Protein AF-A0A8S3S3X9-F1 (afdb_monomer_lite)

Radius of gyration: 24.2 Å; chains: 1; bounding box: 55×44×70 Å

Secondary structure (DSSP, 8-state):
-EEEEE-SSEEEEE-PPPTT--EEEEEEEEB-SS-BPPPEEEEESSSEEEEESPPTT-EEEEEEEEE-TT--EEEEEEEEEEPPPPHHHHHHHHSEEEE-SSSEEEEEEEEEEEESTTS-EEEEEE--------EEEEEEEE-TTS-HHHHHHHHHHHHTT--TTSSEEEEEEE---S------------EEEEE---TT-S-SSEEEEEEPPPGGGG-TTSTHHHHHHHHHHHHHHTTS-----EEEEE--TT----HHHHHHHHHHHHHHHTT------

Structure (mmCIF, N/CA/C/O backbone):
data_AF-A0A8S3S3X9-F1
#
_entry.id   AF-A0A8S3S3X9-F1
#
loop_
_atom_site.group_PDB
_atom_site.id
_atom_site.type_symbol
_atom_site.label_atom_id
_atom_site.label_alt_id
_atom_site.label_comp_id
_atom_site.label_asym_id
_atom_site.label_entity_id
_atom_site.label_seq_id
_atom_site.pdbx_PDB_ins_code
_atom_site.Cartn_x
_atom_site.Cartn_y
_atom_site.Cartn_z
_atom_site.occupancy
_atom_site.B_iso_or_equiv
_atom_site.auth_seq_id
_atom_site.auth_comp_id
_atom_site.auth_asym_id
_atom_site.auth_atom_id
_atom_site.pdbx_PDB_model_num
ATOM 1 N N . MET A 1 1 ? 26.064 -1.226 -22.255 1.00 91.81 1 MET A N 1
ATOM 2 C CA . MET A 1 1 ? 24.992 -0.826 -21.328 1.00 91.81 1 MET A CA 1
ATOM 3 C C . MET A 1 1 ? 25.355 -1.413 -19.980 1.00 91.81 1 MET A C 1
ATOM 5 O O . MET A 1 1 ? 25.883 -2.516 -19.946 1.00 91.81 1 MET A O 1
ATOM 9 N N . GLU A 1 2 ? 25.138 -0.678 -18.899 1.00 94.81 2 GLU A N 1
ATOM 10 C CA . GLU A 1 2 ? 25.533 -1.055 -17.541 1.00 94.81 2 GLU A CA 1
ATOM 11 C C . GLU A 1 2 ? 24.339 -0.924 -16.593 1.00 94.81 2 GLU A C 1
ATOM 13 O O . GLU A 1 2 ? 23.528 -0.003 -16.722 1.00 94.81 2 GLU A O 1
ATOM 18 N N . VAL A 1 3 ? 24.232 -1.847 -15.636 1.00 96.44 3 VAL A N 1
ATOM 19 C CA . VAL A 1 3 ? 23.186 -1.826 -14.609 1.00 96.44 3 VAL A CA 1
ATOM 20 C C . VAL A 1 3 ? 23.683 -1.029 -13.413 1.00 96.44 3 VAL A C 1
ATOM 22 O O . VAL A 1 3 ? 24.677 -1.386 -12.792 1.00 96.44 3 VAL A O 1
ATOM 25 N N . GLN A 1 4 ? 22.973 0.046 -13.087 1.00 95.88 4 GLN A N 1
ATOM 26 C CA . GLN A 1 4 ? 23.323 0.963 -12.000 1.00 95.88 4 GLN A CA 1
ATOM 27 C C . GLN A 1 4 ? 22.645 0.584 -10.679 1.00 95.88 4 GLN A C 1
ATOM 29 O O . GLN A 1 4 ? 23.134 0.907 -9.602 1.00 95.88 4 GLN A O 1
ATOM 34 N N . GLY A 1 5 ? 21.502 -0.101 -10.741 1.00 92.56 5 GLY A N 1
ATOM 35 C CA . GLY A 1 5 ? 20.761 -0.506 -9.553 1.00 92.56 5 GLY A CA 1
ATOM 36 C C . GLY A 1 5 ? 19.625 -1.460 -9.884 1.00 92.56 5 GLY A C 1
ATOM 37 O O . GLY A 1 5 ? 19.011 -1.362 -10.945 1.00 92.56 5 GLY A O 1
ATOM 38 N N . ILE A 1 6 ? 19.351 -2.389 -8.971 1.00 91.50 6 ILE A N 1
ATOM 39 C CA . ILE A 1 6 ? 18.305 -3.403 -9.121 1.00 91.50 6 ILE A CA 1
ATOM 40 C C . ILE A 1 6 ? 17.531 -3.483 -7.809 1.00 91.50 6 ILE A C 1
ATOM 42 O O . ILE A 1 6 ? 18.124 -3.664 -6.743 1.00 91.50 6 ILE A O 1
ATOM 46 N N . THR A 1 7 ? 16.209 -3.394 -7.900 1.00 88.62 7 THR A N 1
ATOM 47 C CA . THR A 1 7 ? 15.285 -3.704 -6.804 1.00 88.62 7 THR A CA 1
ATOM 48 C C . THR A 1 7 ? 14.388 -4.879 -7.199 1.00 88.62 7 THR A C 1
ATOM 50 O O . THR A 1 7 ? 14.550 -5.473 -8.267 1.00 88.62 7 THR A O 1
ATOM 53 N N . SER A 1 8 ? 13.433 -5.234 -6.343 1.00 86.19 8 SER A N 1
ATOM 54 C CA . SER A 1 8 ? 12.389 -6.209 -6.666 1.00 86.19 8 SER A CA 1
ATOM 55 C C . SER A 1 8 ? 11.427 -5.743 -7.762 1.00 86.19 8 SER A C 1
ATOM 57 O O . SER A 1 8 ? 10.754 -6.561 -8.367 1.00 86.19 8 SER A O 1
ATOM 59 N N . SER A 1 9 ? 11.353 -4.439 -8.038 1.00 86.56 9 SER A N 1
ATOM 60 C CA . SER A 1 9 ? 10.349 -3.862 -8.942 1.00 86.56 9 SER A CA 1
ATOM 61 C C . SER A 1 9 ? 10.915 -2.830 -9.922 1.00 86.56 9 SER A C 1
ATOM 63 O O . SER A 1 9 ? 10.162 -2.182 -10.663 1.00 86.56 9 SER A O 1
ATOM 65 N N . SER A 1 10 ? 12.241 -2.657 -9.956 1.00 91.19 10 SER A N 1
ATOM 66 C CA . SER A 1 10 ? 12.899 -1.722 -10.865 1.00 91.19 10 SER A CA 1
ATOM 67 C C . SER A 1 10 ? 14.321 -2.120 -11.250 1.00 91.19 10 SER A C 1
ATOM 69 O O . SER A 1 10 ? 15.033 -2.765 -10.480 1.00 91.19 10 SER A O 1
ATOM 71 N N . ILE A 1 11 ? 14.733 -1.690 -12.444 1.00 96.00 11 ILE A N 1
ATOM 72 C CA . ILE A 1 11 ? 16.102 -1.809 -12.956 1.00 96.00 11 ILE A CA 1
ATOM 73 C C . ILE A 1 11 ? 16.530 -0.426 -13.457 1.00 96.00 11 ILE A C 1
ATOM 75 O O . ILE A 1 11 ? 15.849 0.181 -14.287 1.00 96.00 11 ILE A O 1
ATOM 79 N N . SER A 1 12 ? 17.647 0.071 -12.934 1.00 96.50 12 SER A N 1
ATOM 80 C CA . SER A 1 12 ? 18.302 1.306 -13.361 1.00 96.50 12 SER A CA 1
ATOM 81 C C . SER A 1 12 ? 19.451 0.974 -14.304 1.00 96.50 12 SER A C 1
ATOM 83 O O . SER A 1 12 ? 20.295 0.134 -13.984 1.00 96.50 12 SER A O 1
ATOM 85 N N . LEU A 1 13 ? 19.479 1.622 -15.464 1.00 97.44 13 LEU A N 1
ATOM 86 C CA . LEU A 1 13 ? 20.421 1.357 -16.548 1.00 97.44 13 LEU A CA 1
ATOM 87 C C . LEU A 1 13 ? 21.085 2.649 -16.999 1.00 97.44 13 LEU A C 1
ATOM 89 O O . LEU A 1 13 ? 20.453 3.705 -17.002 1.00 97.44 13 LEU A O 1
ATOM 93 N N . SER A 1 14 ? 22.318 2.533 -17.477 1.00 96.62 14 SER A N 1
ATOM 94 C CA . SER A 1 14 ? 23.002 3.586 -18.220 1.00 96.62 14 SER A CA 1
ATOM 95 C C . SER A 1 14 ? 23.765 3.017 -19.415 1.00 96.62 14 SER A C 1
ATOM 97 O O . SER A 1 14 ? 24.073 1.825 -19.502 1.00 96.62 14 SER A O 1
ATOM 99 N N . TRP A 1 15 ? 24.059 3.866 -20.391 1.00 95.25 15 TRP A N 1
ATOM 100 C CA . TRP A 1 15 ? 24.862 3.504 -21.555 1.00 95.25 15 TRP A CA 1
ATOM 101 C C . TRP A 1 15 ? 25.715 4.681 -22.015 1.00 95.25 15 TRP A C 1
ATOM 103 O O . TRP A 1 15 ? 25.501 5.832 -21.634 1.00 95.25 15 TRP A O 1
ATOM 113 N N . LYS A 1 16 ? 26.728 4.397 -22.838 1.00 91.69 16 LYS A N 1
ATOM 114 C CA . LYS A 1 16 ? 27.576 5.441 -23.418 1.00 91.69 16 LYS A CA 1
ATOM 115 C C . LYS A 1 16 ? 26.787 6.202 -24.481 1.00 91.69 16 LYS A C 1
ATOM 117 O O . LYS A 1 16 ? 26.184 5.586 -25.361 1.00 91.69 16 LYS A O 1
ATOM 122 N N . ARG A 1 17 ? 26.811 7.535 -24.403 1.00 88.12 17 ARG A N 1
ATOM 123 C CA . ARG A 1 17 ? 26.217 8.409 -25.421 1.00 88.12 17 ARG A CA 1
ATOM 124 C C . ARG A 1 17 ? 26.934 8.202 -26.757 1.00 88.12 17 ARG A C 1
ATOM 126 O O . ARG A 1 17 ? 28.161 8.126 -26.780 1.00 88.12 17 ARG A O 1
ATOM 133 N N . ARG A 1 18 ? 26.177 8.126 -27.853 1.00 83.81 18 ARG A N 1
ATOM 134 C CA . ARG A 1 18 ? 26.727 8.151 -29.217 1.00 83.81 18 ARG A CA 1
ATOM 135 C C . ARG A 1 18 ? 26.512 9.513 -29.868 1.00 83.81 18 ARG A C 1
ATOM 137 O O . ARG A 1 18 ? 25.524 10.189 -29.583 1.00 83.81 18 ARG A O 1
ATOM 144 N N . GLU A 1 19 ? 27.442 9.903 -30.734 1.00 79.62 19 GLU A N 1
ATOM 145 C CA . GLU A 1 19 ? 27.281 11.076 -31.595 1.00 79.62 19 GLU A CA 1
ATOM 146 C C . GLU A 1 19 ? 26.095 10.869 -32.547 1.00 79.62 19 GLU A C 1
ATOM 148 O O . GLU A 1 19 ? 25.888 9.767 -33.053 1.00 79.62 19 GLU A O 1
ATOM 153 N N . GLY A 1 20 ? 25.286 11.914 -32.740 1.00 76.88 20 GLY A N 1
ATOM 154 C CA . GLY A 1 20 ? 24.085 11.866 -33.583 1.00 76.88 20 GLY A CA 1
ATOM 155 C C . GLY A 1 20 ? 22.821 11.304 -32.918 1.00 76.88 20 GLY A C 1
ATOM 156 O O . GLY A 1 20 ? 21.765 11.335 -33.537 1.00 76.88 20 GLY A O 1
ATOM 157 N N . ALA A 1 21 ? 22.881 10.838 -31.665 1.00 81.06 21 ALA A N 1
ATOM 158 C CA . ALA A 1 21 ? 21.691 10.373 -30.949 1.00 81.06 21 ALA A CA 1
ATOM 159 C C . ALA A 1 21 ? 20.787 11.549 -30.539 1.00 81.06 21 ALA A C 1
ATOM 161 O O . ALA A 1 21 ? 21.200 12.387 -29.726 1.00 81.06 21 ALA A O 1
ATOM 162 N N . TYR A 1 22 ? 19.564 11.589 -31.078 1.00 86.06 22 TYR A N 1
ATOM 163 C CA . TYR A 1 22 ? 18.550 12.577 -30.712 1.00 86.06 22 TYR A CA 1
ATOM 164 C C . TYR A 1 22 ? 17.748 12.104 -29.494 1.00 86.06 22 TYR A C 1
ATOM 166 O O . TYR A 1 22 ? 17.669 12.823 -28.496 1.00 86.06 22 TYR A O 1
ATOM 174 N N . THR A 1 23 ? 17.241 10.866 -29.524 1.00 92.94 23 THR A N 1
ATOM 175 C CA . THR A 1 23 ? 16.609 10.211 -28.366 1.00 92.94 23 THR A CA 1
ATOM 176 C C . THR A 1 23 ? 17.024 8.741 -28.247 1.00 92.94 23 THR A C 1
ATOM 178 O O . THR A 1 23 ? 17.704 8.192 -29.119 1.00 92.94 23 THR A O 1
ATOM 181 N N . TYR A 1 24 ? 16.633 8.098 -27.147 1.00 94.06 24 TYR A N 1
ATOM 182 C CA . TYR A 1 24 ? 16.766 6.660 -26.960 1.00 94.06 24 TYR A CA 1
ATOM 183 C C . TYR A 1 24 ? 15.403 6.012 -26.755 1.00 94.06 24 TYR A C 1
ATOM 185 O O . TYR A 1 24 ? 14.601 6.488 -25.946 1.00 94.06 24 TYR A O 1
ATOM 193 N N . SER A 1 25 ? 15.198 4.864 -27.400 1.00 94.25 25 SER A N 1
ATOM 194 C CA . SER A 1 25 ? 14.069 3.977 -27.142 1.00 94.25 25 SER A CA 1
ATOM 195 C C . SER A 1 25 ? 14.538 2.720 -26.416 1.00 94.25 25 SER A C 1
ATOM 197 O O . SER A 1 25 ? 15.410 1.988 -26.882 1.00 94.25 25 SER A O 1
ATOM 199 N N . VAL A 1 26 ? 13.969 2.463 -25.243 1.00 95.94 26 VAL A N 1
ATOM 200 C CA . VAL A 1 26 ? 14.274 1.303 -24.404 1.00 95.94 26 VAL A CA 1
ATOM 201 C C . VAL A 1 26 ? 13.100 0.341 -24.462 1.00 95.94 26 VAL A C 1
ATOM 203 O O . VAL A 1 26 ? 12.006 0.631 -23.973 1.00 95.94 26 VAL A O 1
ATOM 206 N N . LYS A 1 27 ? 13.338 -0.826 -25.057 1.00 95.88 27 LYS A N 1
ATOM 207 C CA . LYS A 1 27 ? 12.355 -1.892 -25.235 1.00 95.88 27 LYS A CA 1
ATOM 208 C C . LYS A 1 27 ? 12.653 -3.018 -24.260 1.00 95.88 27 LYS A C 1
ATOM 210 O O . LYS A 1 27 ? 13.765 -3.535 -24.253 1.00 95.88 27 LYS A O 1
ATOM 215 N N . TYR A 1 28 ? 11.678 -3.427 -23.458 1.00 94.94 28 TYR A N 1
ATOM 216 C CA . TYR A 1 28 ? 11.866 -4.495 -22.475 1.00 94.94 28 TYR A CA 1
ATOM 217 C C . TYR A 1 28 ? 10.680 -5.458 -22.403 1.00 94.94 28 TYR A C 1
ATOM 219 O O . TYR A 1 28 ? 9.538 -5.063 -22.641 1.00 94.94 28 TYR A O 1
ATOM 227 N N . ARG A 1 29 ? 10.943 -6.723 -22.072 1.00 93.31 29 ARG A N 1
ATOM 228 C CA . ARG A 1 29 ? 9.914 -7.757 -21.869 1.00 93.31 29 ARG A CA 1
ATOM 229 C C . ARG A 1 29 ? 10.361 -8.816 -20.872 1.00 93.31 29 ARG A C 1
ATOM 231 O O . ARG A 1 29 ? 11.558 -8.978 -20.643 1.00 93.31 29 ARG A O 1
ATOM 238 N N . GLU A 1 30 ? 9.394 -9.534 -20.319 1.00 91.62 30 GLU A N 1
ATOM 239 C CA . GLU A 1 30 ? 9.639 -10.704 -19.478 1.00 91.62 30 GLU A CA 1
ATOM 240 C C . GLU A 1 30 ? 10.172 -11.857 -20.337 1.00 91.62 30 GLU A C 1
ATOM 242 O O . GLU A 1 30 ? 9.695 -12.097 -21.450 1.00 91.62 30 GLU A O 1
ATOM 247 N N . VAL A 1 31 ? 11.188 -12.554 -19.832 1.00 89.81 31 VAL A N 1
ATOM 248 C CA . VAL A 1 31 ? 11.758 -13.746 -20.464 1.00 89.81 31 VAL A CA 1
ATOM 249 C C . VAL A 1 31 ? 11.101 -14.966 -19.829 1.00 89.81 31 VAL A C 1
ATOM 251 O O . VAL A 1 31 ? 11.644 -15.564 -18.904 1.00 89.81 31 VAL A O 1
ATOM 254 N N . ASP A 1 32 ? 9.911 -15.324 -20.308 1.00 75.94 32 ASP A N 1
ATOM 255 C CA . ASP A 1 32 ? 9.244 -16.567 -19.915 1.00 75.94 32 ASP A CA 1
ATOM 256 C C . ASP A 1 32 ? 9.500 -17.670 -20.960 1.00 75.94 32 ASP A C 1
ATOM 258 O O . ASP A 1 32 ? 9.492 -17.426 -22.169 1.00 75.94 32 ASP A O 1
ATOM 262 N N . ARG A 1 33 ? 9.734 -18.911 -20.511 1.00 56.28 33 ARG A N 1
ATOM 263 C CA . ARG A 1 33 ? 10.163 -20.045 -21.360 1.00 56.28 33 ARG A CA 1
ATOM 264 C C . ARG A 1 33 ? 9.042 -20.647 -22.223 1.00 56.28 33 ARG A C 1
ATOM 266 O O . ARG A 1 33 ? 9.253 -21.693 -22.833 1.00 56.28 33 ARG A O 1
ATOM 273 N N . GLY A 1 34 ? 7.870 -20.013 -22.297 1.00 55.75 34 GLY A N 1
ATOM 274 C CA . GLY A 1 34 ? 6.719 -20.531 -23.049 1.00 55.75 34 GLY A CA 1
ATOM 275 C C . GLY A 1 34 ? 5.826 -19.494 -23.734 1.00 55.75 34 GLY A C 1
ATOM 276 O O . GLY A 1 34 ? 5.015 -19.876 -24.574 1.00 55.75 34 GLY A O 1
ATOM 277 N N . VAL A 1 35 ? 5.967 -18.199 -23.429 1.00 60.12 35 VAL A N 1
ATOM 278 C CA . VAL A 1 35 ? 5.140 -17.130 -24.011 1.00 60.12 35 VAL A CA 1
ATOM 279 C C . VAL A 1 35 ? 6.032 -15.938 -24.340 1.00 60.12 35 VAL A C 1
ATOM 281 O O . VAL A 1 35 ? 6.657 -15.361 -23.455 1.00 60.12 35 VAL A O 1
ATOM 284 N N . GLN A 1 36 ? 6.105 -15.550 -25.616 1.00 60.56 36 GLN A N 1
ATOM 285 C CA . GLN A 1 36 ? 6.766 -14.299 -25.983 1.00 60.56 36 GLN A CA 1
ATOM 286 C C . GLN A 1 36 ? 5.845 -13.125 -25.651 1.00 60.56 36 GLN A C 1
ATOM 288 O O . GLN A 1 36 ? 4.918 -12.827 -26.403 1.00 60.56 36 GLN A O 1
ATOM 293 N N . GLU A 1 37 ? 6.114 -12.439 -24.543 1.00 71.12 37 GLU A N 1
ATOM 294 C CA . GLU A 1 37 ? 5.473 -11.154 -24.281 1.00 71.12 37 GLU A CA 1
ATOM 295 C C . GLU A 1 37 ? 5.917 -10.097 -25.308 1.00 71.12 37 GLU A C 1
ATOM 297 O O . GLU A 1 37 ? 7.050 -10.092 -25.811 1.00 71.12 37 GLU A O 1
ATOM 302 N N . THR A 1 38 ? 5.009 -9.170 -25.615 1.00 85.31 38 THR A N 1
ATOM 303 C CA . THR A 1 38 ? 5.306 -7.991 -26.431 1.00 85.31 38 THR A CA 1
ATOM 304 C C . THR A 1 38 ? 6.223 -7.039 -25.673 1.00 85.31 38 THR A C 1
ATOM 306 O O . THR A 1 38 ? 6.033 -6.805 -24.478 1.00 85.31 38 THR A O 1
ATOM 309 N N . PHE A 1 39 ? 7.178 -6.430 -26.376 1.00 89.12 39 PHE A N 1
ATOM 310 C CA . PHE A 1 39 ? 8.037 -5.409 -25.785 1.00 89.12 39 PHE A CA 1
ATOM 311 C C . PHE A 1 39 ? 7.225 -4.202 -25.310 1.00 89.12 39 PHE A C 1
ATOM 313 O O . PHE A 1 39 ? 6.483 -3.588 -26.075 1.00 89.12 39 PHE A O 1
ATOM 320 N N . LYS A 1 40 ? 7.430 -3.827 -24.049 1.00 93.31 40 LYS A N 1
ATOM 321 C CA . LYS A 1 40 ? 7.072 -2.512 -23.519 1.00 93.31 40 LYS A CA 1
ATOM 322 C C . LYS A 1 40 ? 8.142 -1.521 -23.967 1.00 93.31 40 LYS A C 1
ATOM 324 O O . LYS A 1 40 ? 9.324 -1.858 -23.966 1.00 93.31 40 LYS A O 1
ATOM 329 N N . VAL A 1 41 ? 7.734 -0.313 -24.343 1.00 94.00 41 VAL A N 1
ATOM 330 C CA . VAL A 1 41 ? 8.628 0.722 -24.880 1.00 94.00 41 VAL A CA 1
ATOM 331 C C . VAL A 1 41 ? 8.631 1.928 -23.947 1.00 94.00 41 VAL A C 1
ATOM 333 O O . VAL A 1 41 ? 7.573 2.373 -23.498 1.00 94.00 41 VAL A O 1
ATOM 336 N N . LYS A 1 42 ? 9.815 2.463 -23.652 1.00 94.44 42 LYS A N 1
ATOM 337 C CA . LYS A 1 42 ? 9.996 3.751 -22.979 1.00 94.44 42 LYS A CA 1
ATOM 338 C C . LYS A 1 42 ? 11.043 4.578 -23.702 1.00 94.44 42 LYS A C 1
ATOM 340 O O . LYS A 1 42 ? 12.128 4.078 -23.965 1.00 94.44 42 LYS A O 1
ATOM 345 N N . ASN A 1 43 ? 10.748 5.853 -23.915 1.00 92.50 43 ASN A N 1
ATOM 346 C CA . ASN A 1 43 ? 11.685 6.781 -24.535 1.00 92.50 43 ASN A CA 1
ATOM 347 C C . ASN A 1 43 ? 12.331 7.685 -23.480 1.00 92.50 43 ASN A C 1
ATOM 349 O O . ASN A 1 43 ? 11.718 7.996 -22.455 1.00 92.50 43 ASN A O 1
ATOM 353 N N . THR A 1 44 ? 13.572 8.095 -23.725 1.00 93.00 44 THR A N 1
ATOM 354 C CA . THR A 1 44 ? 14.322 9.026 -22.875 1.00 93.00 44 THR A CA 1
ATOM 355 C C . THR A 1 44 ? 15.305 9.841 -23.715 1.00 93.00 44 THR A C 1
ATOM 357 O O . THR A 1 44 ? 15.833 9.356 -24.714 1.00 93.00 44 THR A O 1
ATOM 360 N N . LEU A 1 45 ? 15.553 11.089 -23.316 1.00 91.94 45 LEU A N 1
ATOM 361 C CA . LEU A 1 45 ? 16.605 11.935 -23.901 1.00 91.94 45 LEU A CA 1
ATOM 362 C C . LEU A 1 45 ? 17.962 11.711 -23.219 1.00 91.94 45 LEU A C 1
ATOM 364 O O . LEU A 1 45 ? 19.010 12.073 -23.752 1.00 91.94 45 LEU A O 1
ATOM 368 N N . GLU A 1 46 ? 17.945 11.120 -22.026 1.00 93.31 46 GLU A N 1
ATOM 369 C CA . GLU A 1 46 ? 19.141 10.835 -21.247 1.00 93.31 46 GLU A CA 1
ATOM 370 C C . GLU A 1 46 ? 19.727 9.475 -21.633 1.00 93.31 46 GLU A C 1
ATOM 372 O O . GLU A 1 46 ? 19.018 8.553 -22.029 1.00 93.31 46 GLU A O 1
ATOM 377 N N . ASN A 1 47 ? 21.033 9.303 -21.444 1.00 93.25 47 ASN A N 1
ATOM 378 C CA . ASN A 1 47 ? 21.715 8.019 -21.623 1.00 93.25 47 ASN A CA 1
ATOM 379 C C . ASN A 1 47 ? 21.554 7.082 -20.405 1.00 93.25 47 ASN A C 1
ATOM 381 O O . ASN A 1 47 ? 22.421 6.248 -20.131 1.00 93.25 47 ASN A O 1
ATOM 385 N N . GLN A 1 48 ? 20.468 7.265 -19.653 1.00 95.31 48 GLN A N 1
ATOM 386 C CA . GLN A 1 48 ? 20.091 6.489 -18.482 1.00 95.31 48 GLN A CA 1
ATOM 387 C C . GLN A 1 48 ? 18.567 6.396 -18.364 1.00 95.31 48 GLN A C 1
ATOM 389 O O . GLN A 1 48 ? 17.829 7.258 -18.851 1.00 95.31 48 GLN A O 1
ATOM 394 N N . ILE A 1 49 ? 18.084 5.342 -17.706 1.00 96.62 49 ILE A N 1
ATOM 395 C CA . ILE A 1 49 ? 16.659 5.156 -17.427 1.00 96.62 49 ILE A CA 1
ATOM 396 C C . ILE A 1 49 ? 16.444 4.280 -16.194 1.00 96.62 49 ILE A C 1
ATOM 398 O O . ILE A 1 49 ? 17.229 3.379 -15.907 1.00 96.62 49 ILE A O 1
ATOM 402 N N . ILE A 1 50 ? 15.316 4.489 -15.511 1.00 96.44 50 ILE A N 1
ATOM 403 C CA . ILE A 1 50 ? 14.802 3.559 -14.502 1.00 96.44 50 ILE A CA 1
ATOM 404 C C . ILE A 1 50 ? 13.523 2.909 -15.039 1.00 96.44 50 ILE A C 1
ATOM 406 O O . ILE A 1 50 ? 12.471 3.549 -15.182 1.00 96.44 50 ILE A O 1
ATOM 410 N N . LEU A 1 51 ? 13.600 1.611 -15.318 1.00 95.19 51 LEU A N 1
ATOM 411 C CA . LEU A 1 51 ? 12.435 0.777 -15.587 1.00 95.19 51 LEU A CA 1
ATOM 412 C C . LEU A 1 51 ? 11.765 0.472 -14.244 1.00 95.19 51 LEU A C 1
ATOM 414 O O . LEU A 1 51 ? 12.420 -0.017 -13.335 1.00 95.19 51 LEU A O 1
ATOM 418 N N . ARG A 1 52 ? 10.479 0.803 -14.094 1.00 91.00 52 ARG A N 1
ATOM 419 C CA . ARG A 1 52 ? 9.706 0.664 -12.844 1.00 91.00 52 ARG A CA 1
ATOM 420 C C . ARG A 1 52 ? 8.494 -0.232 -13.075 1.00 91.00 52 ARG A C 1
ATOM 422 O O . ARG A 1 52 ? 8.072 -0.382 -14.222 1.00 91.00 52 ARG A O 1
ATOM 429 N N . ASN A 1 53 ? 7.894 -0.716 -11.988 1.00 85.19 53 ASN A N 1
ATOM 430 C CA . ASN A 1 53 ? 6.736 -1.616 -11.998 1.00 85.19 53 ASN A CA 1
ATOM 431 C C . ASN A 1 53 ? 7.039 -2.944 -12.716 1.00 85.19 53 ASN A C 1
ATOM 433 O O . ASN A 1 53 ? 6.214 -3.452 -13.476 1.00 85.19 53 ASN A O 1
ATOM 437 N N . LEU A 1 54 ? 8.252 -3.458 -12.518 1.00 87.69 54 LEU A N 1
ATOM 438 C CA . LEU A 1 54 ? 8.647 -4.796 -12.946 1.00 87.69 54 LEU A CA 1
ATOM 439 C C . LEU A 1 54 ? 8.157 -5.831 -11.920 1.00 87.69 54 LEU A C 1
ATOM 441 O O . LEU A 1 54 ? 7.951 -5.490 -10.754 1.00 87.69 54 LEU A O 1
ATOM 445 N N . LYS A 1 55 ? 7.947 -7.076 -12.352 1.00 84.06 55 LYS A N 1
ATOM 446 C CA . LYS A 1 55 ? 7.664 -8.203 -11.456 1.00 84.06 55 LYS A CA 1
ATOM 447 C C . LYS A 1 55 ? 8.952 -8.606 -10.745 1.00 84.06 55 LYS A C 1
ATOM 449 O O . LYS A 1 55 ? 10.009 -8.553 -11.362 1.00 84.06 55 LYS A O 1
ATOM 454 N N . CYS A 1 56 ? 8.850 -9.004 -9.480 1.00 84.19 56 CYS A N 1
ATOM 455 C CA . CYS A 1 56 ? 9.988 -9.480 -8.701 1.00 84.19 56 CYS A CA 1
ATOM 456 C C . CYS A 1 56 ? 10.442 -10.868 -9.153 1.00 84.19 56 CYS A C 1
ATOM 458 O O . CYS A 1 56 ? 9.674 -11.602 -9.779 1.00 84.19 56 CYS A O 1
ATOM 460 N N . ASN A 1 57 ? 11.700 -11.210 -8.856 1.00 84.56 57 ASN A N 1
ATOM 461 C CA . ASN A 1 57 ? 12.319 -12.489 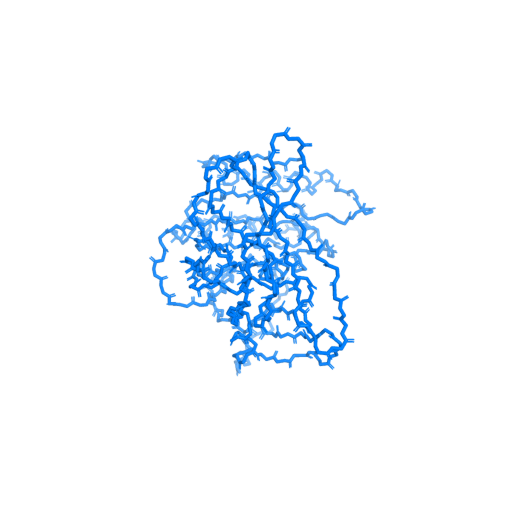-9.219 1.00 84.56 57 ASN A CA 1
ATOM 462 C C . ASN A 1 57 ? 12.043 -12.919 -10.680 1.00 84.56 57 ASN A C 1
ATOM 464 O O . ASN A 1 57 ? 11.713 -14.071 -10.956 1.00 84.56 57 ASN A O 1
ATOM 468 N N . THR A 1 58 ? 12.045 -11.952 -11.603 1.00 87.31 58 THR A N 1
ATOM 469 C CA . THR A 1 58 ? 11.696 -12.148 -13.010 1.00 87.31 58 THR A CA 1
ATOM 470 C C . THR A 1 58 ? 12.842 -11.661 -13.889 1.00 87.31 58 THR A C 1
ATOM 472 O O . THR A 1 58 ? 13.350 -10.549 -13.717 1.00 87.31 58 THR A O 1
ATOM 475 N N . LEU A 1 59 ? 13.242 -12.494 -14.851 1.00 92.56 59 LEU A N 1
ATOM 476 C CA . LEU A 1 59 ? 14.252 -12.156 -15.848 1.00 92.56 59 LEU A CA 1
ATOM 477 C C . LEU A 1 59 ? 13.642 -11.275 -16.943 1.00 92.56 59 LEU A C 1
ATOM 479 O O . LEU A 1 59 ? 12.635 -11.635 -17.554 1.00 92.56 59 LEU A O 1
ATOM 483 N N . TYR A 1 60 ? 14.276 -10.138 -17.223 1.00 93.94 60 TYR A N 1
ATOM 484 C CA . TYR A 1 60 ? 13.875 -9.226 -18.289 1.00 93.94 60 TYR A CA 1
ATOM 485 C C . TYR A 1 60 ? 14.925 -9.162 -19.394 1.00 93.94 60 TYR A C 1
ATOM 487 O O . TYR A 1 60 ? 16.107 -8.973 -19.122 1.00 93.94 60 TYR A O 1
ATOM 495 N N . GLU A 1 61 ? 14.479 -9.233 -20.649 1.00 95.06 61 GLU A N 1
ATOM 496 C CA . GLU A 1 61 ? 15.276 -8.868 -21.820 1.00 95.06 61 GLU A CA 1
ATOM 497 C C . GLU A 1 61 ? 15.058 -7.382 -22.084 1.00 95.06 61 GLU A C 1
ATOM 499 O O . GLU A 1 61 ? 13.921 -6.951 -22.286 1.00 95.06 61 GLU A O 1
ATOM 504 N N . ILE A 1 62 ? 16.140 -6.605 -22.107 1.00 96.69 62 ILE A N 1
ATOM 505 C CA . ILE A 1 62 ? 16.107 -5.156 -22.298 1.00 96.69 62 ILE A CA 1
ATOM 506 C C . ILE A 1 62 ? 17.023 -4.787 -23.462 1.00 96.69 62 ILE A C 1
ATOM 508 O O . ILE A 1 62 ? 18.190 -5.173 -23.501 1.00 96.69 62 ILE A O 1
ATOM 512 N N . LYS A 1 63 ? 16.490 -4.025 -24.414 1.00 96.38 63 LYS A N 1
ATOM 513 C CA . LYS A 1 63 ? 17.177 -3.540 -25.610 1.00 96.38 63 LYS A CA 1
ATOM 514 C C . LYS A 1 63 ? 17.098 -2.027 -25.663 1.00 96.38 63 LYS A C 1
ATOM 516 O O . LYS A 1 63 ? 16.045 -1.456 -25.391 1.00 96.38 63 LYS A O 1
ATOM 521 N N . VAL A 1 64 ? 18.194 -1.393 -26.047 1.00 95.62 64 VAL A N 1
ATOM 522 C CA . VAL A 1 64 ? 18.259 0.051 -26.261 1.00 95.62 64 VAL A CA 1
ATOM 523 C C . VAL A 1 64 ? 18.474 0.310 -27.739 1.00 95.62 64 VAL A C 1
ATOM 525 O O . VAL A 1 64 ? 19.285 -0.353 -28.389 1.00 95.62 64 VAL A O 1
ATOM 528 N N . TYR A 1 65 ? 17.752 1.293 -28.243 1.00 94.44 65 TYR A N 1
ATOM 529 C CA . TYR A 1 65 ? 17.853 1.810 -29.589 1.00 94.44 65 TYR A CA 1
ATOM 530 C C . TYR A 1 65 ? 18.094 3.317 -29.532 1.00 94.44 65 TYR A C 1
ATOM 532 O O . TYR A 1 65 ? 17.712 3.981 -28.566 1.00 94.44 65 TYR A O 1
ATOM 540 N N . ILE A 1 66 ? 18.748 3.845 -30.557 1.00 93.12 66 ILE A N 1
ATOM 541 C CA . ILE A 1 66 ? 18.905 5.277 -30.790 1.00 93.12 66 ILE A CA 1
ATOM 542 C C . ILE A 1 66 ? 17.902 5.676 -31.858 1.00 93.12 66 ILE A C 1
ATOM 544 O O . ILE A 1 66 ? 17.839 5.020 -32.893 1.00 93.12 66 ILE A O 1
ATOM 548 N N . GLU A 1 67 ? 17.180 6.759 -31.617 1.00 89.62 67 GLU A N 1
ATOM 549 C CA . GLU A 1 67 ? 16.364 7.424 -32.624 1.00 89.62 67 GLU A CA 1
ATOM 550 C C . GLU A 1 67 ? 17.092 8.699 -33.059 1.00 89.62 67 GLU A C 1
ATOM 552 O O . GLU A 1 67 ? 17.537 9.495 -32.218 1.00 89.62 67 GLU A O 1
ATOM 557 N N . ASP A 1 68 ? 17.290 8.853 -34.365 1.00 85.25 68 ASP A N 1
ATOM 558 C CA . ASP A 1 68 ? 17.901 10.047 -34.941 1.00 85.25 68 ASP A CA 1
ATOM 559 C C . ASP A 1 68 ? 16.866 11.169 -35.161 1.00 85.25 68 ASP A C 1
ATOM 561 O O . ASP A 1 68 ? 15.699 11.066 -34.781 1.00 85.25 68 ASP A O 1
ATOM 565 N N . THR A 1 69 ? 17.287 12.287 -35.754 1.00 83.62 69 THR A N 1
ATOM 566 C CA . THR A 1 69 ? 16.389 13.423 -36.029 1.00 83.62 69 THR A CA 1
ATOM 567 C C . THR A 1 69 ? 15.341 13.141 -37.107 1.00 83.62 69 THR A C 1
ATOM 569 O O . THR A 1 69 ? 14.398 13.919 -37.238 1.00 83.62 69 THR A O 1
ATOM 572 N N . ASN A 1 70 ? 15.507 12.071 -37.887 1.00 82.88 70 ASN A N 1
ATOM 573 C CA . ASN A 1 70 ? 14.569 11.647 -38.923 1.00 82.88 70 ASN A CA 1
ATOM 574 C C . ASN A 1 70 ? 13.538 10.638 -38.388 1.00 82.88 70 ASN A C 1
ATOM 576 O O . ASN A 1 70 ? 12.601 10.296 -39.107 1.00 82.88 70 ASN A O 1
ATOM 580 N N . GLY A 1 71 ? 13.685 10.197 -37.132 1.00 79.19 71 GLY A N 1
ATOM 581 C CA . GLY A 1 71 ? 12.863 9.149 -36.527 1.00 79.19 71 GLY A CA 1
ATOM 582 C C . GLY A 1 71 ? 13.347 7.735 -36.856 1.00 79.19 71 GLY A C 1
ATOM 583 O O . GLY A 1 71 ? 12.638 6.768 -36.571 1.00 79.19 71 GLY A O 1
ATOM 584 N N . ASP A 1 72 ? 14.534 7.590 -37.455 1.00 85.50 72 ASP A N 1
ATOM 585 C CA . ASP A 1 72 ? 15.093 6.285 -37.785 1.00 85.50 72 ASP A CA 1
ATOM 586 C C . ASP A 1 72 ? 15.693 5.636 -36.534 1.00 85.50 72 ASP A C 1
ATOM 588 O O . ASP A 1 72 ? 16.529 6.208 -35.826 1.00 85.50 72 ASP A O 1
ATOM 592 N N . GLU A 1 73 ? 15.261 4.404 -36.262 1.00 90.31 73 GLU A N 1
ATOM 593 C CA . GLU A 1 73 ? 15.663 3.646 -35.083 1.00 90.31 73 GLU A CA 1
ATOM 594 C C . GLU A 1 73 ? 16.842 2.709 -35.399 1.00 90.31 73 GLU A C 1
ATOM 596 O O . GLU A 1 73 ? 16.763 1.834 -36.264 1.00 90.31 73 GLU A O 1
ATOM 601 N N . SER A 1 74 ? 17.938 2.835 -34.649 1.00 91.06 74 SER A N 1
ATOM 602 C CA . SER A 1 74 ? 19.134 1.995 -34.774 1.00 91.06 74 SER A CA 1
ATOM 603 C C . SER A 1 74 ? 19.438 1.243 -33.479 1.00 91.06 74 SER A C 1
ATOM 605 O O . SER A 1 74 ? 19.365 1.788 -32.379 1.00 91.06 74 SER A O 1
ATOM 607 N N . TYR A 1 75 ? 19.774 -0.043 -33.589 1.00 92.81 75 TYR A N 1
ATOM 608 C CA . TYR A 1 75 ? 20.078 -0.879 -32.426 1.00 92.81 75 TYR A CA 1
ATOM 609 C C . TYR A 1 75 ? 21.373 -0.431 -31.737 1.00 92.81 75 TYR A C 1
ATOM 611 O O . TYR A 1 75 ? 22.418 -0.312 -32.382 1.00 92.81 75 TYR A O 1
ATOM 619 N N . LEU A 1 76 ? 21.311 -0.231 -30.418 1.00 92.06 76 LEU A N 1
ATOM 620 C CA . LEU A 1 76 ? 22.463 0.156 -29.611 1.00 92.06 76 LEU A CA 1
ATOM 621 C C . LEU A 1 76 ? 23.033 -1.024 -28.825 1.00 92.06 76 LEU A C 1
ATOM 623 O O . LEU A 1 76 ? 24.223 -1.310 -28.950 1.00 92.06 76 LEU A O 1
ATOM 627 N N . ASP A 1 77 ? 22.217 -1.660 -27.981 1.00 94.19 77 ASP A N 1
ATOM 628 C CA . ASP A 1 77 ? 22.694 -2.682 -27.044 1.00 94.19 77 ASP A CA 1
ATOM 629 C C . ASP A 1 77 ? 21.561 -3.551 -26.467 1.00 94.19 77 ASP A C 1
ATOM 631 O O . ASP A 1 77 ? 20.386 -3.176 -26.530 1.00 94.19 77 ASP A O 1
ATOM 635 N N . LYS A 1 78 ? 21.917 -4.687 -25.854 1.00 95.44 78 LYS A N 1
ATOM 636 C CA . LYS A 1 78 ? 21.007 -5.606 -25.151 1.00 95.44 78 LYS A CA 1
ATOM 637 C C . LYS A 1 78 ? 21.622 -6.066 -23.831 1.00 95.44 78 LYS A C 1
ATOM 639 O O . 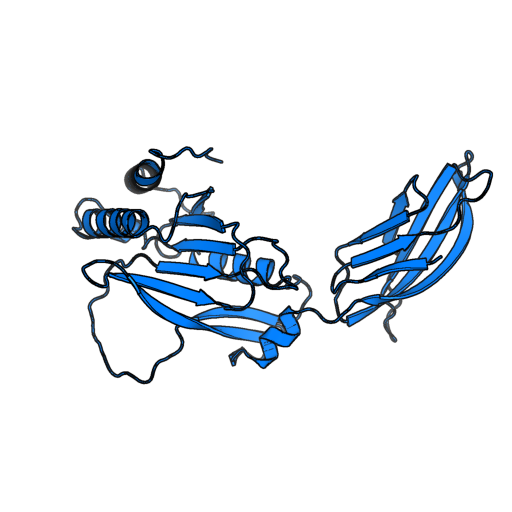LYS A 1 78 ? 22.805 -6.375 -23.762 1.00 95.44 78 LYS A O 1
ATOM 644 N N . ILE A 1 79 ? 20.782 -6.215 -22.812 1.00 95.75 79 ILE A N 1
ATOM 645 C CA . ILE A 1 79 ? 21.105 -6.942 -21.584 1.00 95.75 79 ILE A CA 1
ATOM 646 C C . ILE A 1 79 ? 19.927 -7.815 -21.166 1.00 95.75 79 ILE A C 1
ATOM 648 O O . ILE A 1 79 ? 18.773 -7.524 -21.485 1.00 95.75 79 ILE A O 1
ATOM 652 N N . GLU A 1 80 ? 20.227 -8.885 -20.445 1.00 95.38 80 GLU A N 1
ATOM 653 C CA . GLU A 1 80 ? 19.234 -9.633 -19.687 1.00 95.38 80 GLU A CA 1
ATOM 654 C C . GLU A 1 80 ? 19.516 -9.413 -18.208 1.00 95.38 80 GLU A C 1
ATOM 656 O O . GLU A 1 80 ? 20.655 -9.561 -17.765 1.00 95.38 80 GLU A O 1
ATOM 661 N N . GLN A 1 81 ? 18.501 -8.988 -17.465 1.00 95.69 81 GLN A N 1
ATOM 662 C CA . GLN A 1 81 ? 18.656 -8.655 -16.059 1.00 95.69 81 GLN A CA 1
ATOM 663 C C . GLN A 1 81 ? 17.455 -9.134 -15.259 1.00 95.69 81 GLN A C 1
ATOM 665 O O . GLN A 1 81 ? 16.305 -8.852 -15.593 1.00 95.69 81 GLN A O 1
ATOM 670 N N . GLU A 1 82 ? 17.746 -9.850 -14.181 1.00 93.44 82 GLU A N 1
ATOM 671 C CA . GLU A 1 82 ? 16.759 -10.330 -13.226 1.00 93.44 82 GLU A CA 1
ATOM 672 C C . GLU A 1 82 ? 16.553 -9.303 -12.110 1.00 93.44 82 GLU A C 1
ATOM 674 O O . GLU A 1 82 ? 17.514 -8.739 -11.574 1.00 93.44 82 GLU A O 1
ATOM 679 N N . THR A 1 83 ? 15.291 -9.028 -11.790 1.00 90.88 83 THR A N 1
ATOM 680 C CA . THR A 1 83 ? 14.901 -8.250 -10.606 1.00 90.88 83 THR A CA 1
ATOM 681 C C . THR A 1 83 ? 15.107 -9.070 -9.340 1.00 90.88 83 THR A C 1
ATOM 683 O O . THR A 1 83 ? 14.940 -10.285 -9.362 1.00 90.88 83 THR A O 1
ATOM 686 N N . ARG A 1 84 ? 15.349 -8.415 -8.205 1.00 87.88 84 ARG A N 1
ATOM 687 C CA . ARG A 1 84 ? 15.485 -9.122 -6.922 1.00 87.88 84 ARG A CA 1
ATOM 688 C C . ARG A 1 84 ? 14.169 -9.769 -6.474 1.00 87.88 84 ARG A C 1
ATOM 690 O O . ARG A 1 84 ? 13.086 -9.419 -6.948 1.00 87.88 84 ARG A O 1
ATOM 697 N N . GLU A 1 85 ? 14.263 -10.687 -5.524 1.00 83.44 85 GLU A N 1
ATOM 698 C CA . GLU A 1 85 ? 13.100 -11.170 -4.787 1.00 83.44 85 GLU A CA 1
ATOM 699 C C . GLU A 1 85 ? 12.445 -10.019 -4.003 1.00 83.44 85 GLU A C 1
ATOM 701 O O . GLU A 1 85 ? 13.130 -9.122 -3.501 1.00 83.44 85 GLU A O 1
ATOM 706 N N . SER A 1 86 ? 11.111 -10.009 -3.931 1.00 83.00 86 SER A N 1
ATOM 707 C CA . SER A 1 86 ? 10.386 -9.016 -3.137 1.00 83.00 86 SER A CA 1
ATOM 708 C C . SER A 1 86 ? 10.501 -9.335 -1.651 1.00 83.00 86 SER A C 1
ATOM 710 O O . SER A 1 86 ? 10.325 -10.482 -1.241 1.00 83.00 86 SER A O 1
ATOM 712 N N . PHE A 1 87 ? 10.696 -8.304 -0.826 1.00 82.12 87 PHE A N 1
ATOM 713 C CA . PHE A 1 87 ? 10.598 -8.438 0.628 1.00 82.12 87 PHE A CA 1
ATOM 714 C C . PHE A 1 87 ? 9.250 -9.041 1.049 1.00 82.12 87 PHE A C 1
ATOM 716 O O . PHE A 1 87 ? 9.189 -9.810 2.005 1.00 82.12 87 PHE A O 1
ATOM 723 N N . ALA A 1 88 ? 8.182 -8.781 0.285 1.00 87.81 88 ALA A N 1
ATOM 724 C CA . ALA A 1 88 ? 6.885 -9.411 0.480 1.00 87.81 88 ALA A CA 1
ATOM 725 C C . ALA A 1 88 ? 6.965 -10.945 0.532 1.00 87.81 88 ALA A C 1
ATOM 727 O O . ALA A 1 88 ? 6.311 -11.548 1.374 1.00 87.81 88 ALA A O 1
ATOM 728 N N . ILE A 1 89 ? 7.789 -11.589 -0.299 1.00 86.44 89 ILE A N 1
ATOM 729 C CA . ILE A 1 89 ? 7.926 -13.053 -0.299 1.00 86.44 89 ILE A CA 1
ATOM 730 C C . ILE A 1 89 ? 8.527 -13.528 1.028 1.00 86.44 89 ILE A C 1
ATOM 732 O O . ILE A 1 89 ? 7.963 -14.414 1.665 1.00 86.44 89 ILE A O 1
ATOM 736 N N . GLN A 1 90 ? 9.562 -12.854 1.530 1.00 85.62 90 GLN A N 1
ATOM 737 C CA . GLN A 1 90 ? 10.142 -13.147 2.849 1.00 85.62 90 GLN A CA 1
ATOM 738 C C . GLN A 1 90 ? 9.117 -12.979 3.981 1.00 85.62 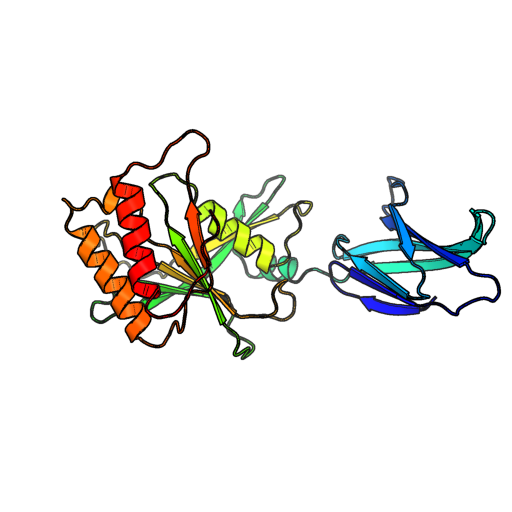90 GLN A C 1
ATOM 740 O O . GLN A 1 90 ? 9.156 -13.687 4.989 1.00 85.62 90 GLN A O 1
ATOM 745 N N . LEU A 1 91 ? 8.158 -12.059 3.829 1.00 88.06 91 LEU A N 1
ATOM 746 C CA . LEU A 1 91 ? 7.067 -11.920 4.794 1.00 88.06 91 LEU A CA 1
ATOM 747 C C . LEU A 1 91 ? 6.104 -13.098 4.765 1.00 88.06 91 LEU A C 1
ATOM 749 O O . LEU A 1 91 ? 5.571 -13.451 5.815 1.00 88.06 91 LEU A O 1
ATOM 753 N N . THR A 1 92 ? 5.890 -13.722 3.605 1.00 90.50 92 THR A N 1
ATOM 754 C CA . THR A 1 92 ? 5.036 -14.913 3.516 1.00 90.50 92 THR A CA 1
ATOM 755 C C . THR A 1 92 ? 5.594 -16.087 4.319 1.00 90.50 92 THR A C 1
ATOM 757 O O . THR A 1 92 ? 4.810 -16.818 4.914 1.00 90.50 92 THR A O 1
ATOM 760 N N . GLU A 1 93 ? 6.921 -16.218 4.425 1.00 87.50 93 GLU A N 1
ATOM 761 C CA . GLU A 1 93 ? 7.579 -17.276 5.209 1.00 87.50 93 GLU A CA 1
ATOM 762 C C . GLU A 1 93 ? 7.348 -17.129 6.718 1.00 87.50 93 GLU A C 1
ATOM 764 O O . GLU A 1 93 ? 7.269 -18.115 7.448 1.00 87.50 93 GLU A O 1
ATOM 769 N N . LYS A 1 94 ? 7.225 -15.884 7.194 1.00 86.31 94 LYS A N 1
ATOM 770 C CA . LYS A 1 94 ? 6.991 -15.555 8.610 1.00 86.31 94 LYS A CA 1
ATOM 771 C C . LYS A 1 94 ? 5.504 -15.437 8.958 1.00 86.31 94 LYS A C 1
ATOM 773 O O . LYS A 1 94 ? 5.157 -15.292 10.129 1.00 86.31 94 LYS A O 1
ATOM 778 N N . ALA A 1 95 ? 4.632 -15.448 7.955 1.00 89.56 95 ALA A N 1
ATOM 779 C CA . ALA A 1 95 ? 3.199 -15.252 8.100 1.00 89.56 95 ALA A CA 1
ATOM 780 C C . ALA A 1 95 ? 2.439 -16.580 8.076 1.00 89.56 95 ALA A C 1
ATOM 782 O O . ALA A 1 95 ? 2.861 -17.565 7.476 1.00 89.56 95 ALA A O 1
ATOM 783 N N . ASN A 1 96 ? 1.253 -16.597 8.680 1.00 90.94 96 ASN A N 1
ATOM 784 C CA . ASN A 1 96 ? 0.409 -17.788 8.661 1.00 90.94 96 ASN A CA 1
ATOM 785 C C . ASN A 1 96 ? -0.436 -17.808 7.388 1.00 90.94 96 ASN A C 1
ATOM 787 O O . ASN A 1 96 ? -1.278 -16.933 7.196 1.00 90.94 96 ASN A O 1
ATOM 791 N N . LYS A 1 97 ? -0.267 -18.811 6.527 1.00 93.69 97 LYS A N 1
ATOM 792 C CA . LYS A 1 97 ? -1.152 -18.996 5.370 1.00 93.69 97 LYS A CA 1
ATOM 793 C C . LYS A 1 97 ? -2.551 -19.397 5.855 1.00 93.69 97 LYS A C 1
ATOM 795 O O . LYS A 1 97 ? -2.701 -20.415 6.523 1.00 93.69 97 LYS A O 1
ATOM 800 N N . ILE A 1 98 ? -3.562 -18.582 5.552 1.00 93.12 98 ILE A N 1
ATOM 801 C CA . ILE A 1 98 ? -4.954 -18.797 5.993 1.00 93.12 98 ILE A CA 1
ATOM 802 C C . ILE A 1 98 ? -5.888 -19.226 4.863 1.00 93.12 98 ILE A C 1
ATOM 804 O O . ILE A 1 98 ? -6.886 -19.890 5.126 1.00 93.12 98 ILE A O 1
ATOM 808 N N . ILE A 1 99 ? -5.581 -18.848 3.622 1.00 92.19 99 ILE A N 1
ATOM 809 C CA . ILE A 1 99 ? -6.311 -19.274 2.425 1.00 92.19 99 ILE A CA 1
ATOM 810 C C . ILE A 1 99 ? -5.276 -19.760 1.419 1.00 92.19 99 ILE A C 1
ATOM 812 O O . ILE A 1 99 ? -4.310 -19.045 1.136 1.00 92.19 99 ILE A O 1
ATOM 816 N N . ASP A 1 100 ? -5.482 -20.967 0.900 1.00 91.81 100 ASP A N 1
ATOM 817 C CA . ASP A 1 100 ? -4.636 -21.591 -0.114 1.00 91.81 100 ASP A CA 1
ATOM 818 C C . ASP A 1 100 ? -5.443 -21.846 -1.389 1.00 91.81 100 ASP A C 1
ATOM 820 O O . ASP A 1 100 ? -5.987 -22.925 -1.612 1.00 91.81 100 ASP A O 1
ATOM 824 N N . GLU A 1 101 ? -5.575 -20.794 -2.190 1.00 91.69 101 GLU A N 1
ATOM 825 C CA . GLU A 1 101 ? -6.273 -20.799 -3.474 1.00 91.69 101 GLU A CA 1
ATOM 826 C C . GLU A 1 101 ? -5.392 -20.134 -4.549 1.00 91.69 101 GLU A C 1
ATOM 828 O O . GLU A 1 101 ? -4.206 -19.872 -4.331 1.00 91.69 101 GLU A O 1
ATOM 833 N N . VAL A 1 102 ? -5.976 -19.809 -5.712 1.00 88.88 102 VAL A N 1
ATOM 834 C CA . VAL A 1 102 ? -5.299 -19.112 -6.825 1.00 88.88 102 VAL A CA 1
ATOM 835 C C . VAL A 1 102 ? -4.599 -17.831 -6.361 1.00 88.88 102 VAL A C 1
ATOM 837 O O . VAL A 1 102 ? -3.519 -17.509 -6.856 1.00 88.88 102 VAL A O 1
ATOM 840 N N . ILE A 1 103 ? -5.204 -17.114 -5.409 1.00 89.25 103 ILE A N 1
ATOM 841 C CA . ILE A 1 103 ? -4.574 -16.017 -4.676 1.00 89.25 103 ILE A CA 1
ATOM 842 C C . ILE A 1 103 ? -4.546 -16.415 -3.202 1.00 89.25 103 ILE A C 1
ATOM 844 O O . ILE A 1 103 ? -5.569 -16.393 -2.520 1.00 89.25 103 ILE A O 1
ATOM 848 N N . SER A 1 104 ? -3.370 -16.785 -2.708 1.00 94.06 104 SER A N 1
ATOM 849 C CA . SER A 1 104 ? -3.179 -17.170 -1.311 1.00 94.06 104 SER A CA 1
ATOM 850 C C . SER A 1 104 ? -3.326 -15.967 -0.375 1.00 94.06 104 SER A C 1
ATOM 852 O O . SER A 1 104 ? -2.900 -14.861 -0.701 1.00 94.06 104 SER A O 1
ATOM 854 N N . VAL A 1 105 ? -3.884 -16.153 0.819 1.00 93.88 105 VAL A N 1
ATOM 855 C CA . VAL A 1 105 ? -3.942 -15.083 1.830 1.00 93.88 105 VAL A CA 1
ATOM 856 C C . VAL A 1 105 ? -3.096 -15.469 3.030 1.00 93.88 105 VAL A C 1
ATOM 858 O O . VAL A 1 105 ? -3.276 -16.538 3.610 1.00 93.88 105 VAL A O 1
ATOM 861 N N . TYR A 1 106 ? -2.188 -14.573 3.405 1.00 94.06 106 TYR A N 1
ATOM 862 C CA . TYR A 1 106 ? -1.271 -14.712 4.526 1.00 94.06 106 TYR A CA 1
ATOM 863 C C . TYR A 1 106 ? -1.660 -13.743 5.637 1.00 94.06 106 TYR A C 1
ATOM 865 O O . TYR A 1 106 ? -1.835 -12.542 5.426 1.00 94.06 106 TYR A O 1
ATOM 873 N N . GLN A 1 107 ? -1.799 -14.269 6.843 1.00 91.94 107 GLN A N 1
ATOM 874 C CA . GLN A 1 107 ? -2.077 -13.504 8.038 1.00 91.94 107 GLN A CA 1
ATOM 875 C C . GLN A 1 107 ? -0.769 -13.004 8.653 1.00 91.94 107 GLN A C 1
ATOM 877 O O . GLN A 1 107 ? 0.049 -13.796 9.126 1.00 91.94 107 GLN A O 1
ATOM 882 N N . LEU A 1 108 ? -0.612 -11.681 8.685 1.00 89.50 108 LEU A N 1
ATOM 883 C CA . LEU A 1 108 ? 0.462 -11.007 9.405 1.00 89.50 108 LEU A CA 1
ATOM 884 C C . LEU A 1 108 ? 0.047 -10.868 10.869 1.00 89.50 108 LEU A C 1
ATOM 886 O O . LEU A 1 108 ? -0.847 -10.081 11.198 1.00 89.50 108 LEU A O 1
ATOM 890 N N . CYS A 1 109 ? 0.665 -11.669 11.735 1.00 84.38 109 CYS A N 1
ATOM 891 C CA . CYS A 1 109 ? 0.420 -11.616 13.170 1.00 84.38 109 CYS A CA 1
ATOM 892 C C . CYS A 1 109 ? 1.110 -10.395 13.776 1.00 84.38 109 CYS A C 1
ATOM 894 O O . CYS A 1 109 ? 2.325 -10.235 13.663 1.00 84.38 109 CYS A O 1
ATOM 896 N N . VAL A 1 110 ? 0.324 -9.548 14.436 1.00 84.00 110 VAL A N 1
ATOM 897 C CA . VAL A 1 110 ? 0.815 -8.350 15.122 1.00 84.00 110 VAL A CA 1
ATOM 898 C C . VAL A 1 110 ? 0.711 -8.507 16.631 1.00 84.00 110 VAL A C 1
ATOM 900 O O . VAL A 1 110 ? -0.277 -9.037 17.149 1.00 84.00 110 VAL A O 1
ATOM 903 N N . LYS A 1 111 ? 1.725 -8.006 17.342 1.00 81.19 111 LYS A N 1
ATOM 904 C CA . LYS A 1 111 ? 1.722 -7.970 18.805 1.00 81.19 111 LYS A CA 1
ATOM 905 C C . LYS A 1 111 ? 0.874 -6.796 19.268 1.00 81.19 111 LYS A C 1
ATOM 907 O O . LYS A 1 111 ? 1.152 -5.648 18.923 1.00 81.19 111 LYS A O 1
ATOM 912 N N . GLY A 1 112 ? -0.173 -7.104 20.026 1.00 81.50 112 GLY A N 1
ATOM 913 C CA . GLY A 1 112 ? -1.048 -6.114 20.637 1.00 81.50 112 GLY A CA 1
ATOM 914 C C . GLY A 1 112 ? -0.522 -5.651 21.991 1.00 81.50 112 GLY A C 1
ATOM 915 O O . GLY A 1 112 ? -0.102 -6.458 22.819 1.00 81.50 112 GLY A O 1
ATOM 916 N N . ARG A 1 113 ? -0.606 -4.348 22.244 1.00 84.31 113 ARG A N 1
ATOM 917 C CA . ARG A 1 113 ? -0.537 -3.755 23.581 1.00 84.31 113 ARG A CA 1
ATOM 918 C C . ARG A 1 113 ? -1.716 -2.816 23.794 1.00 84.31 113 ARG A C 1
ATOM 920 O O . ARG A 1 113 ? -2.354 -2.376 22.841 1.00 84.31 113 ARG A O 1
ATOM 927 N N . GLN A 1 114 ? -2.013 -2.524 25.053 1.00 84.12 114 GLN A N 1
ATOM 928 C CA . GLN A 1 114 ? -3.073 -1.589 25.416 1.00 84.12 114 GLN A CA 1
ATOM 929 C C . GLN A 1 114 ? -2.472 -0.278 25.925 1.00 84.12 114 GLN A C 1
ATOM 931 O O . GLN A 1 114 ? -1.509 -0.298 26.692 1.00 84.12 114 GLN A O 1
ATOM 936 N N . LEU A 1 115 ? -3.053 0.842 25.501 1.00 79.69 115 LEU A N 1
ATOM 937 C CA . LEU A 1 115 ? -2.662 2.206 25.856 1.00 79.69 115 LEU A CA 1
ATOM 938 C C . LEU A 1 115 ? -3.850 2.955 26.490 1.00 79.69 115 LEU A C 1
ATOM 940 O O . LEU A 1 115 ? -5.004 2.538 26.359 1.00 79.69 115 LEU A O 1
ATOM 944 N N . GLY A 1 116 ? -3.555 4.055 27.186 1.00 69.00 116 GLY A N 1
ATOM 945 C CA . GLY A 1 116 ? -4.527 4.901 27.879 1.00 69.00 116 GLY A CA 1
ATOM 946 C C . GLY A 1 116 ? -4.683 4.522 29.352 1.00 69.00 116 GLY A C 1
ATOM 947 O O . GLY A 1 116 ? -4.392 3.391 29.749 1.00 69.00 116 GLY A O 1
ATOM 948 N N . ALA A 1 117 ? -5.162 5.463 30.173 1.00 65.06 117 ALA A N 1
ATOM 949 C CA . ALA A 1 117 ? -5.324 5.264 31.620 1.00 65.06 117 ALA A CA 1
ATOM 950 C C . ALA A 1 117 ? -6.188 4.031 31.952 1.00 65.06 117 ALA A C 1
ATOM 952 O O . ALA A 1 117 ? -5.938 3.331 32.931 1.00 65.06 117 ALA A O 1
ATOM 953 N N . ASN A 1 118 ? -7.151 3.722 31.078 1.00 68.06 118 ASN A N 1
ATOM 954 C CA . ASN A 1 118 ? -8.065 2.590 31.210 1.00 68.06 118 ASN A CA 1
ATOM 955 C C . ASN A 1 118 ? -7.728 1.407 30.288 1.00 68.06 118 ASN A C 1
ATOM 957 O O . ASN A 1 118 ? -8.564 0.516 30.136 1.00 68.06 118 ASN A O 1
ATOM 961 N N . LYS A 1 119 ? -6.543 1.389 29.654 1.00 73.25 119 LYS A N 1
ATOM 962 C CA . LYS A 1 119 ? -6.136 0.345 28.692 1.00 73.25 119 LYS A CA 1
ATOM 963 C C . LYS A 1 119 ? -7.167 0.122 27.570 1.00 73.25 119 LYS A C 1
ATOM 965 O O . LYS A 1 119 ? -7.422 -1.000 27.136 1.00 73.25 119 LYS A O 1
ATOM 970 N N . ASN A 1 120 ? -7.798 1.208 27.144 1.00 77.44 120 ASN A N 1
ATOM 971 C CA . ASN A 1 120 ? -8.923 1.239 26.214 1.00 77.44 120 ASN A CA 1
ATOM 972 C C . ASN A 1 120 ? -8.494 1.348 24.747 1.00 77.44 120 ASN A C 1
ATOM 974 O O . ASN A 1 120 ? -9.265 0.974 23.871 1.00 77.44 120 ASN A O 1
ATOM 978 N N . ILE A 1 121 ? -7.267 1.787 24.472 1.00 83.69 121 ILE A N 1
ATOM 979 C CA . ILE A 1 121 ? -6.742 1.898 23.111 1.00 83.69 121 ILE A CA 1
ATOM 980 C C . ILE A 1 121 ? -5.942 0.640 22.786 1.00 83.69 121 ILE A C 1
ATOM 982 O O . ILE A 1 121 ? -5.053 0.255 23.549 1.00 83.69 121 ILE A O 1
ATOM 986 N N . LYS A 1 122 ? -6.215 0.011 21.642 1.00 87.06 122 LYS A N 1
ATOM 987 C CA . LYS A 1 122 ? -5.417 -1.117 21.147 1.00 87.06 122 LYS A CA 1
ATOM 988 C C . LYS A 1 122 ? -4.320 -0.605 20.229 1.00 87.06 122 LYS A C 1
ATOM 990 O O . LYS A 1 122 ? -4.610 0.113 19.281 1.00 87.06 122 LYS A O 1
ATOM 995 N N . VAL A 1 123 ? -3.075 -0.989 20.479 1.00 87.00 123 VAL A N 1
ATOM 996 C CA . VAL A 1 123 ? -1.936 -0.651 19.622 1.00 87.00 123 VAL A CA 1
ATOM 997 C C . VAL A 1 123 ? -1.307 -1.940 19.125 1.00 87.00 123 VAL A C 1
ATOM 999 O O . VAL A 1 123 ? -0.897 -2.781 19.921 1.00 87.00 123 VAL A O 1
ATOM 1002 N N . TYR A 1 124 ? -1.236 -2.085 17.811 1.00 87.44 124 TYR A N 1
ATOM 1003 C CA . TYR A 1 124 ? -0.590 -3.197 17.138 1.00 87.44 124 TYR A CA 1
ATOM 1004 C C . TYR A 1 124 ? 0.671 -2.699 16.453 1.00 87.44 124 TYR A C 1
ATOM 1006 O O . TYR A 1 124 ? 0.610 -1.778 15.641 1.00 87.44 124 TYR A O 1
ATOM 1014 N N . GLU A 1 125 ? 1.807 -3.312 16.763 1.00 84.62 125 GLU A N 1
ATOM 1015 C CA . GLU A 1 125 ? 3.095 -2.935 16.180 1.00 84.62 125 GLU A CA 1
ATOM 1016 C C . GLU A 1 125 ? 3.612 -4.045 15.265 1.00 84.62 125 GLU A C 1
ATOM 1018 O O . GLU A 1 125 ? 3.542 -5.233 15.601 1.00 84.62 125 GLU A O 1
ATOM 1023 N N . TYR A 1 126 ? 4.117 -3.650 14.095 1.00 78.88 126 TYR A N 1
ATOM 1024 C CA . TYR A 1 126 ? 4.660 -4.557 13.093 1.00 78.88 126 TYR A CA 1
ATOM 1025 C C . TYR A 1 126 ? 6.027 -4.076 12.594 1.00 78.88 126 TYR A C 1
ATOM 1027 O O . TYR A 1 126 ? 6.174 -2.912 12.213 1.00 78.88 126 TYR A O 1
ATOM 1035 N N . PHE A 1 127 ? 6.985 -5.014 12.596 1.00 68.69 127 PHE A N 1
ATOM 1036 C CA . PHE A 1 127 ? 8.438 -4.837 12.434 1.00 68.69 127 PHE A CA 1
ATOM 1037 C C . PHE A 1 127 ? 9.086 -3.931 13.490 1.00 68.69 127 PHE A C 1
ATOM 1039 O O . PHE A 1 127 ? 8.535 -2.908 13.877 1.00 68.69 127 PHE A O 1
ATOM 1046 N N . SER A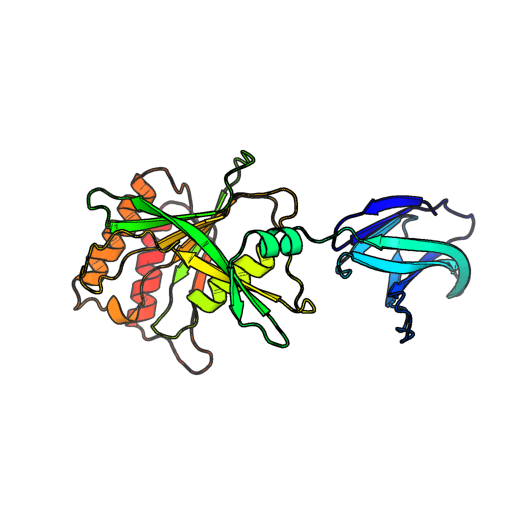 1 128 ? 10.259 -4.320 14.000 1.00 55.75 128 SER A N 1
ATOM 1047 C CA . SER A 1 128 ? 10.951 -3.574 15.067 1.00 55.75 128 SER A CA 1
ATOM 1048 C C . SER A 1 128 ? 12.405 -3.242 14.750 1.00 55.75 128 SER A C 1
ATOM 1050 O O . SER A 1 128 ? 13.158 -2.904 15.661 1.00 55.75 128 SER A O 1
ATOM 1052 N N . GLU A 1 129 ? 12.827 -3.357 13.496 1.00 58.47 129 GLU A N 1
ATOM 1053 C CA . GLU A 1 129 ? 14.226 -3.156 13.137 1.00 58.47 129 GLU A CA 1
ATOM 1054 C C . GLU A 1 129 ? 14.340 -1.979 12.170 1.00 58.47 129 GLU A C 1
ATOM 1056 O O . GLU A 1 129 ? 13.772 -2.002 11.084 1.00 58.47 129 GLU A O 1
ATOM 1061 N N . ILE A 1 130 ? 15.098 -0.971 12.626 1.00 56.06 130 ILE A N 1
ATOM 1062 C CA . ILE A 1 130 ? 15.441 0.335 12.033 1.00 56.06 130 ILE A CA 1
ATOM 1063 C C . ILE A 1 130 ? 14.649 1.532 12.601 1.00 56.06 130 ILE A C 1
ATOM 1065 O O . ILE A 1 130 ? 13.424 1.633 12.553 1.00 56.06 130 ILE A O 1
ATOM 1069 N N . TYR A 1 131 ? 15.415 2.497 13.123 1.00 56.16 131 TYR A N 1
ATOM 1070 C CA . TYR A 1 131 ? 14.962 3.773 13.674 1.00 56.16 131 TYR A CA 1
ATOM 1071 C C . TYR A 1 131 ? 14.822 4.820 12.565 1.00 56.16 131 TYR A C 1
ATOM 1073 O O . TYR A 1 131 ? 15.604 5.767 12.494 1.00 56.16 131 TYR A O 1
ATOM 1081 N N . ASN A 1 132 ? 13.834 4.675 11.684 1.00 63.25 132 ASN A N 1
ATOM 1082 C CA . ASN A 1 132 ? 13.400 5.850 10.936 1.00 63.25 132 ASN A CA 1
ATOM 1083 C C . ASN A 1 132 ? 12.606 6.757 11.889 1.00 63.25 132 ASN A C 1
ATOM 1085 O O . ASN A 1 132 ? 11.700 6.286 12.581 1.00 63.25 132 ASN A O 1
ATOM 1089 N N . SER A 1 133 ? 12.975 8.034 11.976 1.00 68.25 133 SER A N 1
ATOM 1090 C CA . SER A 1 133 ? 12.332 9.003 12.867 1.00 68.25 133 SER A CA 1
ATOM 1091 C C . SER A 1 133 ? 11.117 9.684 12.236 1.00 68.25 133 SER A C 1
ATOM 1093 O O . SER A 1 133 ? 10.329 10.298 12.962 1.00 68.25 133 SER A O 1
ATOM 1095 N N . GLU A 1 134 ? 10.945 9.576 10.914 1.00 86.75 134 GLU A N 1
ATOM 1096 C CA . GLU A 1 134 ? 9.795 10.144 10.222 1.00 86.75 134 GLU A CA 1
ATOM 1097 C C . GLU A 1 134 ? 8.576 9.230 10.385 1.00 86.75 134 GLU A C 1
ATOM 1099 O O . GLU A 1 134 ? 8.601 8.043 10.051 1.00 86.75 134 GLU A O 1
ATOM 1104 N N . GLU A 1 135 ? 7.491 9.798 10.909 1.00 88.50 135 GLU A N 1
ATOM 1105 C CA . GLU A 1 135 ? 6.224 9.105 11.117 1.00 88.50 135 GLU A CA 1
ATOM 1106 C C . GLU A 1 135 ? 5.112 9.848 10.378 1.00 88.50 135 GLU A C 1
ATOM 1108 O O . GLU A 1 135 ? 4.958 11.062 10.528 1.00 88.50 135 GLU A O 1
ATOM 1113 N N . ARG A 1 136 ? 4.314 9.115 9.601 1.00 91.75 136 ARG A N 1
ATOM 1114 C CA . ARG A 1 136 ? 3.085 9.602 8.973 1.00 91.75 136 ARG A CA 1
ATOM 1115 C C . ARG A 1 136 ? 1.896 8.898 9.605 1.00 91.75 136 ARG A C 1
ATOM 1117 O O . ARG A 1 136 ? 1.948 7.701 9.857 1.00 91.75 136 ARG A O 1
ATOM 1124 N N . THR A 1 137 ? 0.821 9.636 9.846 1.00 92.38 137 THR A N 1
ATOM 1125 C CA . THR A 1 137 ? -0.356 9.122 10.556 1.00 92.38 137 THR A CA 1
ATOM 1126 C C . THR A 1 137 ? -1.601 9.349 9.720 1.00 92.38 137 THR A C 1
ATOM 1128 O O . THR A 1 137 ? -1.910 10.489 9.370 1.00 92.38 137 THR A O 1
ATOM 1131 N N . LEU A 1 138 ? -2.315 8.269 9.431 1.00 94.69 138 LEU A N 1
ATOM 1132 C CA . LEU A 1 138 ? -3.593 8.259 8.741 1.00 94.69 138 LEU A CA 1
ATOM 1133 C C . LEU A 1 138 ? -4.702 7.927 9.741 1.00 94.69 138 LEU A C 1
ATOM 1135 O O . LEU A 1 138 ? -4.655 6.892 10.399 1.00 94.69 138 LEU A O 1
ATOM 1139 N N . LEU A 1 139 ? -5.716 8.776 9.836 1.00 93.94 139 LEU A N 1
ATOM 1140 C CA . LEU A 1 139 ? -6.937 8.477 10.577 1.00 93.94 139 LEU A CA 1
ATOM 1141 C C . LEU A 1 139 ? -7.970 7.870 9.633 1.00 93.94 139 LEU A C 1
ATOM 1143 O O . LEU A 1 139 ? -8.238 8.431 8.577 1.00 93.94 139 LEU A O 1
ATOM 1147 N N . VAL A 1 140 ? -8.548 6.735 10.006 1.00 93.69 140 VAL A N 1
ATOM 1148 C CA . VAL A 1 140 ? -9.518 5.990 9.201 1.00 93.69 140 VAL A CA 1
ATOM 1149 C C . VAL A 1 140 ? -10.840 5.945 9.953 1.00 93.69 140 VAL A C 1
ATOM 1151 O O . VAL A 1 140 ? -10.940 5.369 11.036 1.00 93.69 140 VAL A O 1
ATOM 1154 N N . VAL A 1 141 ? -11.864 6.554 9.363 1.00 91.75 141 VAL A N 1
ATOM 1155 C CA . VAL A 1 141 ? -13.202 6.697 9.940 1.00 91.75 141 VAL A CA 1
ATOM 1156 C C . VAL A 1 141 ? -14.229 6.188 8.936 1.00 91.75 141 VAL A C 1
ATOM 1158 O O . VAL A 1 141 ? -14.046 6.325 7.732 1.00 91.75 141 VAL A O 1
ATOM 1161 N N . GLY A 1 142 ? -15.319 5.582 9.397 1.00 88.44 142 GLY A N 1
ATOM 1162 C CA . GLY A 1 142 ? -16.346 5.058 8.499 1.00 88.44 142 GLY A CA 1
ATOM 1163 C C . GLY A 1 142 ? -17.415 4.249 9.219 1.00 88.44 142 GLY A C 1
ATOM 1164 O O . GLY A 1 142 ? -17.181 3.692 10.296 1.00 88.44 142 GLY A O 1
ATOM 1165 N N . ALA A 1 143 ? -18.584 4.166 8.593 1.00 85.38 143 ALA A N 1
ATOM 1166 C CA . ALA A 1 143 ? -19.742 3.406 9.059 1.00 85.38 143 ALA A CA 1
ATOM 1167 C C . ALA A 1 143 ? -19.465 1.891 9.146 1.00 85.38 143 ALA A C 1
ATOM 1169 O O . ALA A 1 143 ? -18.426 1.399 8.675 1.00 85.38 143 ALA A O 1
ATOM 1170 N N . SER A 1 144 ? -20.394 1.146 9.738 1.00 83.19 144 SER A N 1
ATOM 1171 C CA . SER A 1 144 ? -20.376 -0.316 9.712 1.00 83.19 144 SER A CA 1
ATOM 1172 C C . SER A 1 144 ? -20.406 -0.823 8.269 1.00 83.19 144 SER A C 1
ATOM 1174 O O . SER A 1 144 ? -21.058 -0.244 7.400 1.00 83.19 144 SER A O 1
ATOM 1176 N N . GLY A 1 145 ? -19.623 -1.859 7.964 1.00 82.06 145 GLY A N 1
ATOM 1177 C CA . GLY A 1 145 ? -19.562 -2.433 6.611 1.00 82.06 145 GLY A CA 1
ATOM 1178 C C . GLY A 1 145 ? -18.988 -1.519 5.513 1.00 82.06 145 GLY A C 1
ATOM 1179 O O . GLY A 1 145 ? -18.966 -1.916 4.352 1.00 82.06 145 GLY A O 1
ATOM 1180 N N . SER A 1 146 ? -18.469 -0.331 5.847 1.00 86.44 146 SER A N 1
ATOM 1181 C CA . SER A 1 146 ? -17.881 0.605 4.869 1.00 86.44 146 SER A CA 1
ATOM 1182 C C . SER A 1 146 ? -16.615 0.094 4.178 1.00 86.44 146 SER A C 1
ATOM 1184 O O . SER A 1 146 ? -16.253 0.591 3.117 1.00 86.44 146 SER A O 1
ATOM 1186 N N . GLY A 1 147 ? -15.946 -0.903 4.763 1.00 88.50 147 GLY A N 1
ATOM 1187 C CA . GLY A 1 147 ? -14.712 -1.471 4.221 1.00 88.50 147 GLY A CA 1
ATOM 1188 C C . GLY A 1 147 ? -13.425 -0.896 4.815 1.00 88.50 147 GLY A C 1
ATOM 1189 O O . GLY A 1 147 ? -12.368 -1.104 4.226 1.00 88.50 147 GLY A O 1
ATOM 1190 N N . LYS A 1 148 ? -13.469 -0.234 5.986 1.00 90.06 148 LYS A N 1
ATOM 1191 C CA . LYS A 1 148 ? -12.271 0.262 6.704 1.00 90.06 148 LYS A CA 1
ATOM 1192 C C . LYS A 1 148 ? -11.159 -0.785 6.792 1.00 90.06 148 LYS A C 1
ATOM 1194 O O . LYS A 1 148 ? -10.050 -0.552 6.325 1.00 90.06 148 LYS A O 1
ATOM 1199 N N . SER A 1 149 ? -11.472 -1.978 7.301 1.00 89.00 149 SER A N 1
ATOM 1200 C CA . SER A 1 149 ? -10.483 -3.051 7.439 1.00 89.00 149 SER A CA 1
ATOM 1201 C C . SER A 1 149 ? -9.972 -3.556 6.082 1.00 89.00 149 SER A C 1
ATOM 1203 O O . SER A 1 149 ? -8.809 -3.936 5.966 1.00 89.00 149 SER A O 1
ATOM 1205 N N . THR A 1 150 ? -10.796 -3.529 5.028 1.00 91.69 150 THR A N 1
ATOM 1206 C CA . THR A 1 150 ? -10.353 -3.831 3.654 1.00 91.69 150 THR A CA 1
ATOM 1207 C C . THR A 1 150 ? -9.353 -2.786 3.165 1.00 91.69 150 THR A C 1
ATOM 1209 O O . THR A 1 150 ? -8.317 -3.156 2.617 1.00 91.69 150 THR A O 1
ATOM 1212 N N . MET A 1 151 ? -9.611 -1.500 3.417 1.00 92.75 151 MET A N 1
ATOM 1213 C CA . MET A 1 151 ? -8.689 -0.413 3.086 1.00 92.75 151 MET A CA 1
ATOM 1214 C C . MET A 1 151 ? -7.370 -0.529 3.857 1.00 92.75 151 MET A C 1
ATOM 1216 O O . MET A 1 151 ? -6.308 -0.429 3.248 1.00 92.75 151 MET A O 1
ATOM 1220 N N . ILE A 1 152 ? -7.416 -0.810 5.162 1.00 92.88 152 ILE A N 1
ATOM 1221 C CA . ILE A 1 152 ? -6.215 -1.040 5.981 1.00 92.88 152 ILE A CA 1
ATOM 1222 C C . ILE A 1 152 ? -5.391 -2.194 5.400 1.00 92.88 152 ILE A C 1
ATOM 1224 O O . ILE A 1 152 ? -4.199 -2.032 5.153 1.00 92.88 152 ILE A O 1
ATOM 1228 N N . ASN A 1 153 ? -6.015 -3.335 5.089 1.00 93.06 153 ASN A N 1
ATOM 1229 C CA . ASN A 1 153 ? -5.312 -4.457 4.458 1.00 93.06 153 ASN A CA 1
ATOM 1230 C C . ASN A 1 153 ? -4.732 -4.079 3.084 1.00 93.06 153 ASN A C 1
ATOM 1232 O O . ASN A 1 153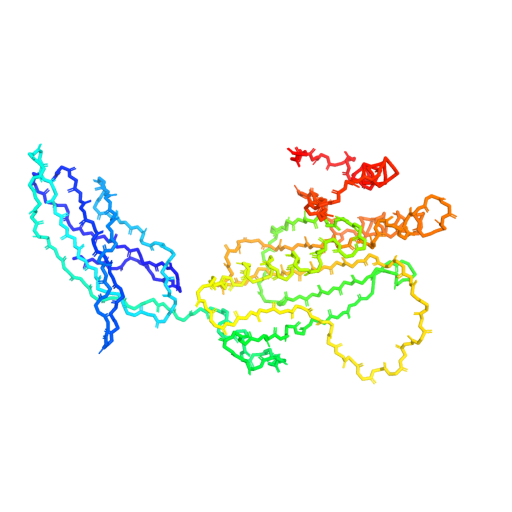 ? -3.615 -4.482 2.763 1.00 93.06 153 ASN A O 1
ATOM 1236 N N . ALA A 1 154 ? -5.441 -3.286 2.278 1.00 93.06 154 ALA A N 1
ATOM 1237 C CA . ALA A 1 154 ? -4.930 -2.811 0.993 1.00 93.06 154 ALA A CA 1
ATOM 1238 C C . ALA A 1 154 ? -3.684 -1.923 1.162 1.00 93.06 154 ALA A C 1
ATOM 1240 O O . ALA A 1 154 ? -2.693 -2.129 0.461 1.00 93.06 154 ALA A O 1
ATOM 1241 N N . ILE A 1 155 ? -3.693 -1.002 2.134 1.00 94.38 155 ILE A N 1
ATOM 1242 C CA . ILE A 1 155 ? -2.533 -0.165 2.475 1.00 94.38 155 ILE A CA 1
ATOM 1243 C C . ILE A 1 155 ? -1.355 -1.035 2.918 1.00 94.38 155 ILE A C 1
ATOM 1245 O O . ILE A 1 155 ? -0.232 -0.807 2.485 1.00 94.38 155 ILE A O 1
ATOM 1249 N N . VAL A 1 156 ? -1.596 -2.066 3.726 1.00 92.94 156 VAL A N 1
ATOM 1250 C CA . VAL A 1 156 ? -0.545 -2.986 4.189 1.00 92.94 156 VAL A CA 1
ATOM 1251 C C . VAL A 1 156 ? 0.113 -3.718 3.024 1.00 92.94 156 VAL A C 1
ATOM 1253 O O . VAL A 1 156 ? 1.338 -3.786 2.962 1.00 92.94 156 VAL A O 1
ATOM 1256 N N . ASN A 1 157 ? -0.681 -4.220 2.075 1.00 92.88 157 ASN A N 1
ATOM 1257 C CA . ASN A 1 157 ? -0.154 -4.851 0.862 1.00 92.88 157 ASN A CA 1
ATOM 1258 C C . ASN A 1 157 ? 0.663 -3.854 0.028 1.00 92.88 157 ASN A C 1
ATOM 1260 O O . ASN A 1 157 ? 1.750 -4.188 -0.429 1.00 92.88 157 ASN A O 1
ATOM 1264 N N . PHE A 1 158 ? 0.183 -2.616 -0.114 1.00 91.56 158 PHE A N 1
ATOM 1265 C CA . PHE A 1 158 ? 0.918 -1.561 -0.812 1.00 91.56 158 PHE A CA 1
ATOM 1266 C C . PHE A 1 158 ? 2.252 -1.222 -0.130 1.00 91.56 158 PHE A C 1
ATOM 1268 O O . PHE A 1 158 ? 3.270 -1.087 -0.805 1.00 91.56 158 PHE A O 1
ATOM 1275 N N . VAL A 1 159 ? 2.266 -1.098 1.201 1.00 91.25 159 VAL A N 1
ATOM 1276 C CA . VAL A 1 159 ? 3.477 -0.808 1.986 1.00 91.25 159 VAL A CA 1
ATOM 1277 C C . VAL A 1 159 ? 4.500 -1.933 1.858 1.00 91.25 159 VAL A C 1
ATOM 1279 O O . VAL A 1 159 ? 5.680 -1.648 1.665 1.00 91.25 159 VAL A O 1
ATOM 1282 N N . ALA A 1 160 ? 4.048 -3.188 1.885 1.00 89.50 160 ALA A N 1
ATOM 1283 C CA . ALA A 1 160 ? 4.885 -4.365 1.666 1.00 89.50 160 ALA A CA 1
ATOM 1284 C C . ALA A 1 160 ? 5.340 -4.548 0.199 1.00 89.50 160 ALA A C 1
ATOM 1286 O O . ALA A 1 160 ? 5.973 -5.551 -0.103 1.00 89.50 160 ALA A O 1
ATOM 1287 N N . ASP A 1 161 ? 5.023 -3.603 -0.696 1.00 86.56 161 ASP A N 1
ATOM 1288 C CA . ASP A 1 161 ? 5.294 -3.646 -2.143 1.00 86.56 161 ASP A CA 1
ATOM 1289 C C . ASP A 1 161 ? 4.722 -4.890 -2.849 1.00 86.56 161 ASP A C 1
ATOM 1291 O O . ASP A 1 161 ? 5.303 -5.403 -3.803 1.00 86.56 161 ASP A O 1
ATOM 1295 N N . VAL A 1 162 ? 3.556 -5.369 -2.395 1.00 87.88 162 VAL A N 1
ATOM 1296 C CA . VAL A 1 162 ? 2.827 -6.465 -3.050 1.00 87.88 162 VAL A CA 1
ATOM 1297 C C . VAL A 1 162 ? 2.195 -5.953 -4.340 1.00 87.88 162 VAL A C 1
ATOM 1299 O O . VAL A 1 162 ? 1.351 -5.050 -4.326 1.00 87.88 162 VAL A O 1
ATOM 1302 N N . SER A 1 163 ? 2.565 -6.551 -5.471 1.00 81.50 163 SER A N 1
ATOM 1303 C CA . SER A 1 163 ? 1.983 -6.206 -6.771 1.00 81.50 163 SER A CA 1
ATOM 1304 C C . SER A 1 163 ? 0.583 -6.806 -6.931 1.00 81.50 163 SER A C 1
ATOM 1306 O O . SER A 1 163 ? 0.302 -7.923 -6.499 1.00 81.50 163 SER A O 1
ATOM 1308 N N . PHE A 1 164 ? -0.302 -6.119 -7.661 1.00 77.25 164 PHE A N 1
ATOM 1309 C CA . PHE A 1 164 ? -1.617 -6.662 -8.025 1.00 77.25 164 PHE A CA 1
ATOM 1310 C C . PHE A 1 164 ? -1.532 -8.000 -8.778 1.00 77.25 164 PHE A C 1
ATOM 1312 O O . PHE A 1 164 ? -2.451 -8.813 -8.669 1.00 77.25 164 PHE A O 1
ATOM 1319 N N . THR A 1 165 ? -0.444 -8.236 -9.517 1.00 77.56 165 THR A N 1
ATOM 1320 C CA . THR A 1 165 ? -0.221 -9.468 -10.290 1.00 77.56 165 THR A CA 1
ATOM 1321 C C . THR A 1 165 ? 0.314 -10.628 -9.457 1.00 77.56 165 THR A C 1
ATOM 1323 O O . THR A 1 165 ? 0.320 -11.759 -9.938 1.00 77.56 165 THR A O 1
ATOM 1326 N N . GLU A 1 166 ? 0.795 -10.377 -8.237 1.00 82.12 166 GLU A N 1
ATOM 1327 C CA . GLU A 1 166 ? 1.261 -11.444 -7.354 1.00 82.12 166 GLU A CA 1
ATOM 1328 C C . GLU A 1 166 ? 0.083 -12.302 -6.889 1.00 82.12 166 GLU A C 1
ATOM 1330 O O . GLU A 1 166 ? -1.040 -11.824 -6.711 1.00 82.12 166 GLU A O 1
ATOM 1335 N N . ARG A 1 167 ? 0.334 -13.596 -6.684 1.00 88.50 167 ARG A N 1
ATOM 1336 C CA . ARG A 1 167 ? -0.690 -14.582 -6.304 1.00 88.50 167 ARG A CA 1
ATOM 1337 C C . ARG A 1 167 ? -0.846 -14.730 -4.792 1.00 88.50 167 ARG A C 1
ATOM 1339 O O . ARG A 1 167 ? -1.240 -15.788 -4.310 1.00 88.50 167 ARG A O 1
ATOM 1346 N N . PHE A 1 168 ? -0.545 -13.681 -4.035 1.00 92.19 168 PHE A N 1
ATOM 1347 C CA . PHE A 1 168 ? -0.774 -13.669 -2.598 1.00 92.19 168 PHE A CA 1
ATOM 1348 C C . PHE A 1 168 ? -1.185 -12.291 -2.077 1.00 92.19 168 PHE A C 1
ATOM 1350 O O . PHE A 1 168 ? -0.913 -11.272 -2.709 1.00 92.19 168 PHE A O 1
ATOM 1357 N N . ARG A 1 169 ? -1.865 -12.249 -0.929 1.00 94.19 169 ARG A N 1
ATOM 1358 C CA . ARG A 1 169 ? -2.241 -11.019 -0.216 1.00 94.19 169 ARG A CA 1
ATOM 1359 C C . ARG A 1 169 ? -1.998 -11.161 1.276 1.00 94.19 169 ARG A C 1
ATOM 1361 O O . ARG A 1 169 ? -2.159 -12.242 1.834 1.00 94.19 169 ARG A O 1
ATOM 1368 N N . PHE A 1 170 ? -1.701 -10.048 1.930 1.00 93.62 170 PHE A N 1
ATOM 1369 C CA . PHE A 1 170 ? -1.617 -9.966 3.381 1.00 93.62 170 PHE A CA 1
ATOM 1370 C C . PHE A 1 170 ? -2.922 -9.506 4.022 1.00 93.62 170 PHE A C 1
ATOM 1372 O O . PHE A 1 170 ? -3.625 -8.644 3.489 1.00 93.62 170 PHE A O 1
ATOM 1379 N N . LYS A 1 171 ? -3.205 -10.050 5.204 1.00 92.81 171 LYS A N 1
ATOM 1380 C CA . LYS A 1 171 ? -4.257 -9.596 6.113 1.00 92.81 171 LYS A CA 1
ATOM 1381 C C . LYS A 1 171 ? -3.666 -9.421 7.507 1.00 92.81 171 LYS A C 1
ATOM 1383 O O . LYS A 1 171 ? -3.071 -10.359 8.033 1.00 92.81 171 LYS A O 1
ATOM 1388 N N . ILE A 1 172 ? -3.831 -8.251 8.117 1.00 89.38 172 ILE A N 1
ATOM 1389 C CA . ILE A 1 172 ? -3.386 -8.044 9.501 1.00 89.38 172 ILE A CA 1
ATOM 1390 C C . ILE A 1 172 ? -4.388 -8.682 10.458 1.00 89.38 172 ILE A C 1
ATOM 1392 O O . ILE A 1 172 ? -5.601 -8.532 10.299 1.00 89.38 172 ILE A O 1
ATOM 1396 N N . ALA A 1 173 ? -3.876 -9.370 11.476 1.00 83.00 173 ALA A N 1
ATOM 1397 C CA . ALA A 1 173 ? -4.676 -9.805 12.609 1.00 83.00 173 ALA A CA 1
ATOM 1398 C C . ALA A 1 173 ? -3.828 -9.913 13.878 1.00 83.00 173 ALA A C 1
ATOM 1400 O O . ALA A 1 173 ? -2.632 -10.200 13.832 1.00 83.00 173 ALA A O 1
ATOM 1401 N N . GLU A 1 174 ? -4.476 -9.706 15.019 1.00 77.31 174 GLU A N 1
ATOM 1402 C CA . GLU A 1 174 ? -3.865 -9.875 16.334 1.00 77.31 174 GLU A CA 1
ATOM 1403 C C . GLU A 1 174 ? -3.336 -11.303 16.514 1.00 77.31 174 GLU A C 1
ATOM 1405 O O . GLU A 1 174 ? -4.018 -12.285 16.192 1.00 77.31 174 GLU A O 1
ATOM 1410 N N . GLU A 1 175 ? -2.111 -11.418 17.028 1.00 70.38 175 GLU A N 1
ATOM 1411 C CA . GLU A 1 175 ? -1.568 -12.698 17.466 1.00 70.38 175 GLU A CA 1
ATOM 1412 C C . GLU A 1 175 ? -2.497 -13.278 18.542 1.00 70.38 175 GLU A C 1
ATOM 1414 O O . GLU A 1 175 ? -2.771 -12.636 19.557 1.00 70.38 175 GLU A O 1
ATOM 1419 N N . LYS A 1 176 ? -3.032 -14.486 18.318 1.00 59.06 176 LYS A N 1
ATOM 1420 C CA . LYS A 1 176 ? -3.882 -15.163 19.307 1.00 59.06 176 LYS A CA 1
ATOM 1421 C C . LYS A 1 176 ? -3.022 -15.571 20.506 1.00 59.06 176 LYS A C 1
ATOM 1423 O O . LYS A 1 176 ? -2.598 -16.720 20.603 1.00 59.06 176 LYS A O 1
ATOM 1428 N N . CYS A 1 177 ? -2.775 -14.653 21.434 1.00 41.06 177 CYS A N 1
ATOM 1429 C CA . CYS A 1 177 ? -2.200 -14.992 22.728 1.00 41.06 177 CYS A CA 1
ATOM 1430 C C . CYS A 1 177 ? -3.136 -15.983 23.435 1.00 41.06 177 CYS A C 1
ATOM 1432 O O . CYS A 1 177 ? -4.338 -15.743 23.553 1.00 41.06 177 CYS A O 1
ATOM 1434 N N . GLN A 1 178 ? -2.588 -17.100 23.922 1.00 38.03 178 GLN A N 1
ATOM 1435 C CA . GLN A 1 178 ? -3.290 -18.155 24.672 1.00 38.03 178 GLN A CA 1
ATOM 1436 C C . GLN A 1 178 ? -3.827 -17.702 26.046 1.00 38.03 178 GLN A C 1
ATOM 1438 O O . GLN A 1 178 ? -4.010 -18.505 26.959 1.00 38.03 178 GLN A O 1
ATOM 1443 N N . THR A 1 179 ? -4.125 -16.423 26.233 1.00 35.00 179 THR A N 1
ATOM 1444 C CA . THR A 1 179 ? -4.783 -15.931 27.435 1.00 35.00 179 THR A CA 1
ATOM 1445 C C . THR A 1 179 ? -6.289 -15.989 27.239 1.00 35.00 179 THR A C 1
ATOM 1447 O O . THR A 1 179 ? -6.900 -15.157 26.569 1.00 35.00 179 THR A O 1
ATOM 1450 N N . ARG A 1 180 ? -6.895 -17.002 27.863 1.00 43.16 180 ARG A N 1
ATOM 1451 C CA . ARG A 1 180 ? -8.318 -17.036 28.212 1.00 43.16 180 ARG A CA 1
ATOM 1452 C C . ARG A 1 180 ? -8.649 -15.852 29.130 1.00 43.16 180 ARG A C 1
ATOM 1454 O O . ARG A 1 180 ? -8.730 -16.007 30.340 1.00 43.16 180 ARG A O 1
ATOM 1461 N N . SER A 1 181 ? -8.841 -14.674 28.560 1.00 42.31 181 SER A N 1
ATOM 1462 C CA . SER A 1 181 ? -9.428 -13.504 29.216 1.00 42.31 181 SER A CA 1
ATOM 1463 C C . SER A 1 181 ? -9.594 -12.438 28.131 1.00 42.31 181 SER A C 1
ATOM 1465 O O . SER A 1 181 ? -8.638 -11.991 27.526 1.00 42.31 181 SER A O 1
ATOM 1467 N N . SER A 1 182 ? -10.780 -11.981 27.768 1.00 38.09 182 SER A N 1
ATOM 1468 C CA . SER A 1 182 ? -11.971 -11.789 28.573 1.00 38.09 182 SER A CA 1
ATOM 1469 C C . SER A 1 182 ? -13.157 -11.637 27.621 1.00 38.09 182 SER A C 1
ATOM 1471 O O . SER A 1 182 ? -13.059 -10.986 26.583 1.00 38.09 182 SER A O 1
ATOM 1473 N N . LYS A 1 183 ? -14.303 -12.211 28.002 1.00 38.91 183 LYS A N 1
ATOM 1474 C CA . LYS A 1 183 ? -15.617 -11.699 27.602 1.00 38.91 183 LYS A CA 1
ATOM 1475 C C . LYS A 1 183 ? -15.730 -10.269 28.151 1.00 38.91 183 LYS A C 1
ATOM 1477 O O . LYS A 1 183 ? -16.307 -10.051 29.208 1.00 38.91 183 LYS A O 1
ATOM 1482 N N . GLY A 1 184 ? -15.078 -9.318 27.495 1.00 35.53 184 GLY A N 1
ATOM 1483 C CA . GLY A 1 184 ? -15.208 -7.889 27.734 1.00 35.53 184 GLY A CA 1
ATOM 1484 C C . GLY A 1 184 ? -16.088 -7.332 26.631 1.00 35.53 184 GLY A C 1
ATOM 1485 O O . GLY A 1 184 ? -15.795 -7.550 25.462 1.00 35.53 184 GLY A O 1
ATOM 1486 N N . ALA A 1 185 ? -17.192 -6.702 27.022 1.00 41.97 185 ALA A N 1
ATOM 1487 C CA . ALA A 1 185 ? -18.231 -6.155 26.159 1.00 41.97 185 ALA A CA 1
ATOM 1488 C C . ALA A 1 185 ? -17.703 -5.533 24.855 1.00 41.97 185 ALA A C 1
ATOM 1490 O O . ALA A 1 185 ? -16.668 -4.869 24.860 1.00 41.97 185 ALA A O 1
ATOM 1491 N N . ASN A 1 186 ? -18.482 -5.727 23.789 1.00 46.56 186 ASN A N 1
ATOM 1492 C CA . ASN A 1 186 ? -18.407 -5.086 22.479 1.00 46.56 186 ASN A CA 1
ATOM 1493 C C . ASN A 1 186 ? -18.341 -3.545 22.615 1.00 46.56 186 ASN A C 1
ATOM 1495 O O . ASN A 1 186 ? -19.349 -2.861 22.476 1.00 46.56 186 ASN A O 1
ATOM 1499 N N . ARG A 1 187 ? -17.187 -3.003 23.021 1.00 57.84 187 ARG A N 1
ATOM 1500 C CA . ARG A 1 187 ? -16.942 -1.568 23.194 1.00 57.84 187 ARG A CA 1
ATOM 1501 C C . ARG A 1 187 ? -16.185 -1.049 21.984 1.00 57.84 187 ARG A C 1
ATOM 1503 O O . ARG A 1 187 ? -15.227 -1.675 21.532 1.00 57.84 187 ARG A O 1
ATOM 1510 N N . ALA A 1 188 ? -16.615 0.115 21.513 1.00 68.88 188 ALA A N 1
ATOM 1511 C CA . ALA A 1 188 ? -15.993 0.897 20.458 1.00 68.88 188 ALA A CA 1
ATOM 1512 C C . ALA A 1 188 ? -14.582 1.360 20.892 1.00 68.88 188 ALA A C 1
ATOM 1514 O O . ALA A 1 188 ? -14.406 2.461 21.417 1.00 68.88 188 ALA A O 1
ATOM 1515 N N . ASN A 1 189 ? -13.578 0.498 20.716 1.00 83.81 189 ASN A N 1
ATOM 1516 C CA . ASN A 1 189 ? -12.183 0.798 21.045 1.00 83.81 189 ASN A CA 1
ATOM 1517 C C . ASN A 1 189 ? -11.442 1.341 19.823 1.00 83.81 189 ASN A C 1
ATOM 1519 O O . ASN A 1 189 ? -11.480 0.736 18.750 1.00 83.81 189 ASN A O 1
ATOM 1523 N N . VAL A 1 190 ? -10.721 2.444 20.007 1.00 89.44 190 VAL A N 1
ATOM 1524 C CA . VAL A 1 190 ? -9.808 2.969 18.989 1.00 89.44 190 VAL A CA 1
ATOM 1525 C C . VAL A 1 190 ? -8.643 1.998 18.827 1.00 89.44 190 VAL A C 1
ATOM 1527 O O . VAL A 1 190 ? -8.056 1.537 19.812 1.00 89.44 190 VAL A O 1
ATOM 1530 N N . THR A 1 191 ? -8.312 1.684 17.576 1.00 90.69 191 THR A N 1
ATOM 1531 C CA . THR A 1 191 ? -7.218 0.771 17.241 1.00 90.69 191 THR A CA 1
ATOM 1532 C C . THR A 1 191 ? -6.151 1.508 16.445 1.00 90.69 191 THR A C 1
ATOM 1534 O O . THR A 1 191 ? -6.454 2.178 15.468 1.00 90.69 191 THR A O 1
ATOM 1537 N N . CYS A 1 192 ? -4.892 1.397 16.850 1.00 91.62 192 CYS A N 1
ATOM 1538 C CA . CYS A 1 192 ? -3.750 1.989 16.170 1.00 91.62 192 CYS A CA 1
ATOM 1539 C C . CYS A 1 192 ? -2.853 0.882 15.613 1.00 91.62 192 CYS A C 1
ATOM 1541 O O . CYS A 1 192 ? -2.337 0.059 16.366 1.00 91.62 192 CYS A O 1
ATOM 1543 N N . TYR A 1 193 ? -2.647 0.873 14.301 1.00 91.75 193 TYR A N 1
ATOM 1544 C CA . TYR A 1 193 ? -1.683 0.010 13.629 1.00 91.75 193 TYR A CA 1
ATOM 1545 C C . TYR A 1 193 ? -0.419 0.809 13.337 1.00 91.75 193 TYR A C 1
ATOM 1547 O O . TYR A 1 193 ? -0.473 1.802 12.616 1.00 91.75 193 TYR A O 1
ATOM 1555 N N . ARG A 1 194 ? 0.720 0.375 13.870 1.00 90.06 194 ARG A N 1
ATOM 1556 C CA . ARG A 1 194 ? 2.023 1.007 13.657 1.00 90.06 194 ARG A CA 1
ATOM 1557 C C . ARG A 1 194 ? 2.888 0.088 12.812 1.00 90.06 194 ARG A C 1
ATOM 1559 O O . ARG A 1 194 ? 3.317 -0.971 13.268 1.00 90.06 194 ARG A O 1
ATOM 1566 N N . ILE A 1 195 ? 3.144 0.509 11.585 1.00 90.31 195 ILE A N 1
ATOM 1567 C CA . ILE A 1 195 ? 4.020 -0.179 10.646 1.00 90.31 195 ILE A CA 1
ATOM 1568 C C . ILE A 1 195 ? 5.345 0.575 10.633 1.00 90.31 195 ILE A C 1
ATOM 1570 O O . ILE A 1 195 ? 5.421 1.703 10.137 1.00 90.31 195 ILE A O 1
ATOM 1574 N N . ARG A 1 196 ? 6.385 -0.025 11.215 1.00 88.19 196 ARG A N 1
ATOM 1575 C CA . ARG A 1 196 ? 7.732 0.553 11.181 1.00 88.19 196 ARG A CA 1
ATOM 1576 C C . ARG A 1 196 ? 8.343 0.364 9.803 1.00 88.19 196 ARG A C 1
ATOM 1578 O O . ARG A 1 196 ? 8.142 -0.672 9.178 1.00 88.19 196 ARG A O 1
ATOM 1585 N N . HIS A 1 197 ? 9.075 1.366 9.332 1.00 87.31 197 HIS A N 1
ATOM 1586 C CA . HIS A 1 197 ? 9.797 1.272 8.073 1.00 87.31 197 HIS A CA 1
ATOM 1587 C C . HIS A 1 197 ? 10.795 0.108 8.111 1.00 87.31 197 HIS A C 1
ATOM 1589 O O . HIS A 1 197 ? 11.489 -0.083 9.106 1.00 87.31 197 HIS A O 1
ATOM 1595 N N . HIS A 1 198 ? 10.885 -0.624 7.005 1.00 84.88 198 HIS A N 1
ATOM 1596 C CA . HIS A 1 198 ? 11.876 -1.665 6.782 1.00 84.88 198 HIS A CA 1
ATOM 1597 C C . HIS A 1 198 ? 12.462 -1.515 5.376 1.00 84.88 198 HIS A C 1
ATOM 1599 O O . HIS A 1 198 ? 11.766 -1.095 4.444 1.00 84.88 198 HIS A O 1
ATOM 1605 N N . GLU A 1 199 ? 13.727 -1.897 5.207 1.00 77.88 199 GLU A N 1
ATOM 1606 C CA . GLU A 1 199 ? 14.370 -1.955 3.896 1.00 77.88 199 GLU A CA 1
ATOM 1607 C C . GLU A 1 199 ? 13.639 -2.977 3.004 1.00 77.88 199 GLU A C 1
ATOM 1609 O O . GLU A 1 199 ? 13.573 -4.164 3.313 1.00 77.88 199 GLU A O 1
ATOM 1614 N N . GLY A 1 200 ? 13.007 -2.513 1.926 1.00 79.25 200 GLY A N 1
ATOM 1615 C CA . GLY A 1 200 ? 12.136 -3.334 1.071 1.00 79.25 200 GLY A CA 1
ATOM 1616 C C . GLY A 1 200 ? 10.660 -2.939 1.111 1.00 79.25 200 GLY A C 1
ATOM 1617 O O . GLY A 1 200 ? 9.893 -3.388 0.264 1.00 79.25 200 GLY A O 1
ATOM 1618 N N . PHE A 1 201 ? 10.256 -2.058 2.029 1.00 85.69 201 PHE A N 1
ATOM 1619 C CA . PHE A 1 201 ? 8.961 -1.393 1.934 1.00 85.69 201 PHE A CA 1
ATOM 1620 C C . PHE A 1 201 ? 8.934 -0.333 0.844 1.00 85.69 201 PHE A C 1
ATOM 1622 O O . PHE A 1 201 ? 9.919 0.349 0.563 1.00 85.69 201 PHE A O 1
ATOM 1629 N N . ARG A 1 202 ? 7.740 -0.142 0.282 1.00 85.56 202 ARG A N 1
ATOM 1630 C CA . ARG A 1 202 ? 7.477 0.872 -0.740 1.00 85.56 202 ARG A CA 1
ATOM 1631 C C . ARG A 1 202 ? 7.565 2.302 -0.200 1.00 85.56 202 ARG A C 1
ATOM 1633 O O . ARG A 1 202 ? 7.803 3.235 -0.965 1.00 85.56 202 ARG A O 1
ATOM 1640 N N . ILE A 1 203 ? 7.345 2.481 1.103 1.00 88.31 203 ILE A N 1
ATOM 1641 C CA . ILE A 1 203 ? 7.400 3.777 1.791 1.00 88.31 203 ILE A CA 1
ATOM 1642 C C . ILE A 1 203 ? 8.689 3.920 2.602 1.00 88.31 203 ILE A C 1
ATOM 1644 O O . ILE A 1 203 ? 9.154 2.969 3.226 1.00 88.31 203 ILE A O 1
ATOM 1648 N N . GLY A 1 204 ? 9.232 5.138 2.630 1.00 87.81 204 GLY A N 1
ATOM 1649 C CA . GLY A 1 204 ? 10.460 5.495 3.349 1.00 87.81 204 GLY A CA 1
ATOM 1650 C C . GLY A 1 204 ? 10.234 6.113 4.731 1.00 87.81 204 GLY A C 1
ATOM 1651 O O . GLY A 1 204 ? 11.060 6.906 5.159 1.00 87.81 204 GLY A O 1
ATOM 1652 N N . TYR A 1 205 ? 9.112 5.828 5.398 1.00 89.56 205 TYR A N 1
ATOM 1653 C CA . TYR A 1 205 ? 8.747 6.372 6.715 1.00 89.56 205 TYR A CA 1
ATOM 1654 C C . TYR A 1 205 ? 7.912 5.358 7.510 1.00 89.56 205 TYR A C 1
ATOM 1656 O O . TYR A 1 205 ? 7.371 4.411 6.936 1.00 89.56 205 TYR A O 1
ATOM 1664 N N . ASN A 1 206 ? 7.783 5.557 8.824 1.00 90.69 206 ASN A N 1
ATOM 1665 C CA . ASN A 1 206 ? 6.862 4.771 9.648 1.00 90.69 206 ASN A CA 1
ATOM 1666 C C . ASN A 1 206 ? 5.421 5.219 9.380 1.00 90.69 206 ASN A C 1
ATOM 1668 O O . ASN A 1 206 ? 5.140 6.418 9.362 1.00 90.69 206 ASN A O 1
ATOM 1672 N N . LEU A 1 207 ? 4.497 4.275 9.225 1.00 93.00 207 LEU A N 1
ATOM 1673 C CA . LEU A 1 207 ? 3.083 4.566 9.010 1.00 93.00 207 LEU A CA 1
ATOM 1674 C C . LEU A 1 207 ? 2.258 4.148 10.228 1.00 93.00 207 LEU A C 1
ATOM 1676 O O . LEU A 1 207 ? 2.212 2.973 10.586 1.00 93.00 207 LEU A O 1
ATOM 1680 N N . ASN A 1 208 ? 1.559 5.107 10.822 1.00 92.88 208 ASN A N 1
ATOM 1681 C CA . ASN A 1 208 ? 0.545 4.881 11.840 1.00 92.88 208 ASN A CA 1
ATOM 1682 C C . ASN A 1 208 ? -0.843 4.970 11.184 1.00 92.88 208 ASN A C 1
ATOM 1684 O O . ASN A 1 208 ? -1.134 5.933 10.477 1.00 92.88 208 ASN A O 1
ATOM 1688 N N . MET A 1 209 ? -1.717 3.998 11.423 1.00 94.12 209 MET A N 1
ATOM 1689 C CA . MET A 1 209 ? -3.120 4.034 11.004 1.00 94.12 209 MET A CA 1
ATOM 1690 C C . MET A 1 209 ? -4.012 3.949 12.237 1.00 94.12 209 MET A C 1
ATOM 1692 O O . MET A 1 209 ? -4.003 2.936 12.932 1.00 94.12 209 MET A O 1
ATOM 1696 N N . ILE A 1 210 ? -4.773 5.006 12.507 1.00 93.62 210 ILE A N 1
ATOM 1697 C CA . ILE A 1 210 ? -5.731 5.067 13.612 1.00 93.62 210 ILE A CA 1
ATOM 1698 C C . ILE A 1 210 ? -7.103 4.702 13.053 1.00 93.62 210 ILE A C 1
ATOM 1700 O O . ILE A 1 210 ? -7.726 5.501 12.361 1.00 93.62 210 ILE A O 1
ATOM 1704 N N . GLU A 1 211 ? -7.577 3.499 13.344 1.00 92.94 211 GLU A N 1
ATOM 1705 C CA . GLU A 1 211 ? -8.935 3.068 13.043 1.00 92.94 211 GLU A CA 1
ATOM 1706 C C . GLU A 1 211 ? -9.880 3.510 14.161 1.00 92.94 211 GLU A C 1
ATOM 1708 O O . GLU A 1 211 ? -9.762 3.102 15.324 1.00 92.94 211 GLU A O 1
ATOM 1713 N N . VAL A 1 212 ? -10.838 4.352 13.786 1.00 90.94 212 VAL A N 1
ATOM 1714 C CA . VAL A 1 212 ? -11.960 4.720 14.643 1.00 90.94 212 VAL A CA 1
ATOM 1715 C C . VAL A 1 212 ? -13.045 3.642 14.521 1.00 90.94 212 VAL A C 1
ATOM 1717 O O . VAL A 1 212 ? -13.303 3.160 13.410 1.00 90.94 212 VAL A O 1
ATOM 1720 N N . PRO A 1 213 ? -13.706 3.275 15.635 1.00 87.81 213 PRO A N 1
ATOM 1721 C CA . PRO A 1 213 ? -14.899 2.437 15.615 1.00 87.81 213 PRO A CA 1
ATOM 1722 C C . PRO A 1 213 ? -15.975 2.920 14.640 1.00 87.81 213 PRO A C 1
ATOM 1724 O O . PRO A 1 213 ? -15.949 4.039 14.128 1.00 87.81 213 PRO A O 1
ATOM 1727 N N . GLU A 1 214 ? -16.943 2.050 14.382 1.00 84.62 214 GLU A N 1
ATOM 1728 C CA . GLU A 1 214 ? -18.012 2.301 13.422 1.00 84.62 214 GLU A CA 1
ATOM 1729 C C . GLU A 1 214 ? -18.797 3.562 13.787 1.00 84.62 214 GLU A C 1
ATOM 1731 O O . GLU A 1 214 ? -19.298 3.684 14.899 1.00 84.62 214 GLU A O 1
ATOM 1736 N N . LEU A 1 215 ? -18.910 4.504 12.841 1.00 79.31 215 LEU A N 1
ATOM 1737 C CA . LEU A 1 215 ? -19.599 5.780 13.076 1.00 79.31 215 LEU A CA 1
ATOM 1738 C C . LEU A 1 215 ? -21.043 5.599 13.564 1.00 79.31 215 LEU A C 1
ATOM 1740 O O . LEU A 1 215 ? -21.529 6.411 14.346 1.00 79.31 215 LEU A O 1
ATOM 1744 N N . ASP A 1 216 ? -21.709 4.532 13.124 1.00 79.25 216 ASP A N 1
ATOM 1745 C CA . ASP A 1 216 ? -23.082 4.203 13.516 1.00 79.25 216 ASP A CA 1
ATOM 1746 C C . ASP A 1 216 ? -23.199 3.907 15.020 1.00 79.25 216 ASP A C 1
ATOM 1748 O O . ASP A 1 216 ? -24.187 4.275 15.657 1.00 79.25 216 ASP A O 1
ATOM 1752 N N . ASP A 1 217 ? -22.149 3.334 15.617 1.00 78.19 217 ASP A N 1
ATOM 1753 C CA . ASP A 1 217 ? -22.079 3.066 17.055 1.00 78.19 217 ASP A CA 1
ATOM 1754 C C . ASP A 1 217 ? -21.822 4.335 17.879 1.00 78.19 217 ASP A C 1
ATOM 1756 O O . ASP A 1 217 ? -22.008 4.330 19.103 1.00 78.19 217 ASP A O 1
ATOM 1760 N N . LEU A 1 218 ? -21.406 5.421 17.216 1.00 74.75 218 LEU A N 1
ATOM 1761 C CA . LEU A 1 218 ? -21.042 6.708 17.810 1.00 74.75 218 LEU A CA 1
ATOM 1762 C C . LEU A 1 218 ? -22.167 7.740 17.748 1.00 74.75 218 LEU A C 1
ATOM 1764 O O . LEU A 1 218 ? -21.895 8.928 17.926 1.00 74.75 218 LEU A O 1
ATOM 1768 N N . SER A 1 219 ? -23.417 7.320 17.525 1.00 72.38 219 SER A N 1
ATOM 1769 C CA . SER A 1 219 ? -24.557 8.232 17.658 1.00 72.38 219 SER A CA 1
ATOM 1770 C C . SER A 1 219 ? -24.481 8.987 18.986 1.00 72.38 219 SER A C 1
ATOM 1772 O O . SER A 1 219 ? -24.171 8.401 20.024 1.00 72.38 219 SER A O 1
ATOM 1774 N N . LEU A 1 220 ? -24.810 10.282 18.976 1.00 65.75 220 LEU A N 1
ATOM 1775 C CA . LEU A 1 220 ? -24.731 11.153 20.160 1.00 65.75 220 LEU A CA 1
ATOM 1776 C C . LEU A 1 220 ? -25.633 10.687 21.316 1.00 65.75 220 LEU A C 1
ATOM 1778 O O . LEU A 1 220 ? -25.464 11.111 22.457 1.00 65.75 220 LEU A O 1
ATOM 1782 N N . LYS A 1 221 ? -26.597 9.808 21.024 1.00 66.81 221 LYS A N 1
ATOM 1783 C CA . LYS A 1 221 ? -27.471 9.166 22.013 1.00 66.81 221 LYS A CA 1
ATOM 1784 C C . LYS A 1 221 ? -26.774 8.032 22.769 1.00 66.81 221 LYS A C 1
ATOM 1786 O O . LYS A 1 221 ? -27.208 7.666 23.858 1.00 66.81 221 LYS A O 1
ATOM 1791 N N . ASN A 1 222 ? -25.696 7.494 22.207 1.00 65.75 222 ASN A N 1
ATOM 1792 C CA . ASN A 1 222 ? -24.903 6.422 22.780 1.00 65.75 222 ASN A CA 1
ATOM 1793 C C . ASN A 1 222 ? -23.680 7.028 23.489 1.00 65.75 222 ASN A C 1
ATOM 1795 O O . ASN A 1 222 ? -22.924 7.804 22.907 1.00 65.75 222 ASN A O 1
ATOM 1799 N N . GLY A 1 223 ? -23.414 6.621 24.736 1.00 69.88 223 GLY A N 1
ATOM 1800 C CA . GLY A 1 223 ? -22.237 7.076 25.502 1.00 69.88 223 GLY A CA 1
ATOM 1801 C C . GLY A 1 223 ? -20.877 6.719 24.874 1.00 69.88 223 GLY A C 1
ATOM 1802 O O . GLY A 1 223 ? -19.833 7.147 25.364 1.00 69.88 223 GLY A O 1
ATOM 1803 N N . ASN A 1 224 ? -20.881 5.958 23.776 1.00 81.50 224 ASN A N 1
ATOM 1804 C CA . ASN A 1 224 ? -19.700 5.562 23.017 1.00 81.50 224 ASN A CA 1
ATOM 1805 C C . ASN A 1 224 ? -19.000 6.744 22.341 1.00 81.50 224 ASN A C 1
ATOM 1807 O O . ASN A 1 224 ? -17.779 6.711 22.225 1.00 81.50 224 ASN A O 1
ATOM 1811 N N . TYR A 1 225 ? -19.734 7.787 21.929 1.00 83.44 225 TYR A N 1
ATOM 1812 C CA . TYR A 1 225 ? -19.127 8.955 21.286 1.00 83.44 225 TYR A CA 1
ATOM 1813 C C . TYR A 1 225 ? -18.087 9.603 22.206 1.00 83.44 225 TYR A C 1
ATOM 1815 O O . TYR A 1 225 ? -16.902 9.617 21.888 1.00 83.44 225 TYR A O 1
ATOM 1823 N N . LEU A 1 226 ? -18.501 10.036 23.403 1.00 83.62 226 LEU A N 1
ATOM 1824 C CA . LEU A 1 226 ? -17.597 10.643 24.390 1.00 83.62 226 LEU A CA 1
ATOM 1825 C C . LEU A 1 226 ? -16.450 9.701 24.778 1.00 83.62 226 LEU A C 1
ATOM 1827 O O . LEU A 1 226 ? -15.321 10.145 24.967 1.00 83.62 226 LEU A O 1
ATOM 1831 N N . TYR A 1 227 ? -16.723 8.396 24.845 1.00 85.62 227 TYR A N 1
ATOM 1832 C CA . TYR A 1 227 ? -15.708 7.384 25.121 1.00 85.62 227 TYR A CA 1
ATOM 1833 C C . TYR A 1 227 ? -14.632 7.297 24.025 1.00 85.62 227 TYR A C 1
ATOM 1835 O O . TYR A 1 227 ? -13.449 7.167 24.336 1.00 85.62 227 TYR A O 1
ATOM 1843 N N . VAL A 1 228 ? -15.010 7.381 22.747 1.00 87.94 228 VAL A N 1
ATOM 1844 C CA . VAL A 1 228 ? -14.064 7.407 21.620 1.00 87.94 228 VAL A CA 1
ATOM 1845 C C . VAL A 1 228 ? -13.300 8.725 21.569 1.00 87.94 228 VAL A C 1
ATOM 1847 O O . VAL A 1 228 ? -12.085 8.709 21.393 1.00 87.94 228 VAL A O 1
ATOM 1850 N N . ILE A 1 229 ? -13.969 9.855 21.796 1.00 87.00 229 ILE A N 1
ATOM 1851 C CA . ILE A 1 229 ? -13.315 11.168 21.861 1.00 87.00 229 ILE A CA 1
ATOM 1852 C C . ILE A 1 229 ? -12.243 11.182 22.963 1.00 87.00 229 ILE A C 1
ATOM 1854 O O . ILE A 1 229 ? -11.112 11.589 22.705 1.00 87.00 229 ILE A O 1
ATOM 1858 N N . GLN A 1 230 ? -12.548 10.655 24.155 1.00 86.00 230 GLN A N 1
ATOM 1859 C CA . GLN A 1 230 ? -11.567 10.543 25.238 1.00 86.00 230 GLN A CA 1
ATOM 1860 C C . GLN A 1 230 ? -10.386 9.640 24.857 1.00 86.00 230 GLN A C 1
ATOM 1862 O O . GLN A 1 230 ? -9.245 9.998 25.123 1.00 86.00 230 GLN A O 1
ATOM 1867 N N . GLN A 1 231 ? -10.629 8.507 24.189 1.00 88.31 231 GLN A N 1
ATOM 1868 C CA . GLN A 1 231 ? -9.549 7.644 23.690 1.00 88.31 231 GLN A CA 1
ATOM 1869 C C . GLN A 1 231 ? -8.628 8.366 22.699 1.00 88.31 231 GLN A C 1
ATOM 1871 O O . GLN A 1 231 ? -7.415 8.194 22.755 1.00 88.31 231 GLN A O 1
ATOM 1876 N N . LEU A 1 232 ? -9.181 9.175 21.794 1.00 88.56 232 LEU A N 1
ATOM 1877 C CA . LEU A 1 232 ? -8.381 9.940 20.834 1.00 88.56 232 LEU A CA 1
ATOM 1878 C C . LEU A 1 232 ? -7.549 11.026 21.534 1.00 88.56 232 LEU A C 1
ATOM 1880 O O . LEU A 1 232 ? -6.384 11.216 21.187 1.00 88.56 232 LEU A O 1
ATOM 1884 N N . ILE A 1 233 ? -8.109 11.684 22.554 1.00 85.62 233 ILE A N 1
ATOM 1885 C CA . ILE A 1 233 ? -7.384 12.652 23.391 1.00 85.62 233 ILE A CA 1
ATOM 1886 C C . ILE A 1 233 ? -6.261 11.962 24.177 1.00 85.62 233 ILE A C 1
ATOM 1888 O O . ILE A 1 233 ? -5.136 12.457 24.182 1.00 85.62 233 ILE A O 1
ATOM 1892 N N . ASP A 1 234 ? -6.531 10.809 24.793 1.00 86.56 234 ASP A N 1
ATOM 1893 C CA . ASP A 1 234 ? -5.530 10.026 25.530 1.00 86.56 234 ASP A CA 1
ATOM 1894 C C . ASP A 1 234 ? -4.396 9.558 24.599 1.00 86.56 234 ASP A C 1
ATOM 1896 O O . ASP A 1 234 ? -3.221 9.592 24.971 1.00 86.56 234 ASP A O 1
ATOM 1900 N N . LEU A 1 235 ? -4.731 9.160 23.365 1.00 87.12 235 LEU A N 1
ATOM 1901 C CA . LEU A 1 235 ? -3.758 8.766 22.346 1.00 87.12 235 LEU A CA 1
ATOM 1902 C C . LEU A 1 235 ? -2.832 9.928 21.966 1.00 87.12 235 LEU A C 1
ATOM 1904 O O . LEU A 1 235 ? -1.619 9.738 21.910 1.00 87.12 235 LEU A O 1
ATOM 1908 N N . LEU A 1 236 ? -3.375 11.130 21.762 1.00 83.50 236 LEU A N 1
ATOM 1909 C CA . LEU A 1 236 ? -2.576 12.334 21.516 1.00 83.50 236 LEU A CA 1
ATOM 1910 C C . LEU A 1 236 ? -1.735 12.741 22.731 1.00 83.50 236 LEU A C 1
ATOM 1912 O O . LEU A 1 236 ? -0.557 13.065 22.594 1.00 83.50 236 LEU A O 1
ATOM 1916 N N . GLY A 1 237 ? -2.320 12.684 23.929 1.00 81.81 237 GLY A N 1
ATOM 1917 C CA . GLY A 1 237 ? -1.643 13.021 25.182 1.00 81.81 237 GLY A CA 1
ATOM 1918 C C . GLY A 1 237 ? -0.518 12.053 25.554 1.00 81.81 237 GLY A C 1
ATOM 1919 O O . GLY A 1 237 ? 0.395 12.435 26.280 1.00 81.81 237 GLY A O 1
ATOM 1920 N N . SER A 1 238 ? -0.539 10.823 25.032 1.00 82.94 238 SER A N 1
ATOM 1921 C CA . SER A 1 238 ? 0.513 9.827 25.274 1.00 82.94 238 SER A CA 1
ATOM 1922 C C . SER A 1 238 ? 1.879 10.199 24.679 1.00 82.94 238 SER A C 1
ATOM 1924 O O . SER A 1 238 ? 2.891 9.615 25.060 1.00 82.94 238 SER A O 1
ATOM 1926 N N . GLY A 1 239 ? 1.921 11.135 23.721 1.00 78.50 239 GLY A N 1
ATOM 1927 C CA . GLY A 1 239 ? 3.129 11.475 22.964 1.00 78.50 239 GLY A CA 1
ATOM 1928 C C . GLY A 1 239 ? 3.548 10.420 21.934 1.00 78.50 239 GLY A C 1
ATOM 1929 O O . GLY A 1 239 ? 4.540 10.618 21.234 1.00 78.50 239 GLY A O 1
ATOM 1930 N N . GLU A 1 240 ? 2.803 9.316 21.800 1.00 79.00 240 GLU A N 1
ATOM 1931 C CA . GLU A 1 240 ? 3.097 8.271 20.815 1.00 79.00 240 GLU A CA 1
ATOM 1932 C C . GLU A 1 240 ? 2.782 8.673 19.376 1.00 79.00 240 GLU A C 1
ATOM 1934 O O . GLU A 1 240 ? 3.415 8.168 18.451 1.00 79.00 240 GLU A O 1
ATOM 1939 N N . ILE A 1 241 ? 1.796 9.552 19.191 1.00 82.06 241 ILE A N 1
ATOM 1940 C CA . ILE A 1 241 ? 1.396 10.091 17.895 1.00 82.06 241 ILE A CA 1
ATOM 1941 C C . ILE A 1 241 ? 1.507 11.603 17.982 1.00 82.06 241 ILE A C 1
ATOM 1943 O O . ILE A 1 241 ? 0.811 12.237 18.768 1.00 82.06 241 ILE A O 1
ATOM 1947 N N . LYS A 1 242 ? 2.384 12.179 17.159 1.00 75.94 242 LYS A N 1
ATOM 1948 C CA . LYS A 1 242 ? 2.645 13.622 17.182 1.00 75.94 242 LYS A CA 1
ATOM 1949 C C . LYS A 1 242 ? 1.561 14.413 16.451 1.00 75.94 242 LYS A C 1
ATOM 1951 O O . LYS A 1 242 ? 1.032 15.373 16.992 1.00 75.94 242 LYS A O 1
ATOM 1956 N N . PHE A 1 243 ? 1.239 13.997 15.224 1.00 81.06 243 PHE A N 1
ATOM 1957 C CA . PHE A 1 243 ? 0.317 14.700 14.327 1.00 81.06 243 PHE A CA 1
ATOM 1958 C C . PHE A 1 243 ? -0.415 13.706 13.422 1.00 81.06 243 PHE A C 1
ATOM 1960 O O . PHE A 1 243 ? 0.141 12.655 13.073 1.00 81.06 243 PHE A O 1
ATOM 1967 N N . ILE A 1 244 ? -1.625 14.061 12.988 1.00 87.19 244 ILE A N 1
ATOM 1968 C CA . ILE A 1 244 ? -2.287 13.403 11.858 1.00 87.19 244 ILE A CA 1
ATOM 1969 C C . ILE A 1 244 ? -1.842 14.087 10.570 1.00 87.19 244 ILE A C 1
ATOM 1971 O O . ILE A 1 244 ? -1.789 15.306 10.484 1.00 87.19 244 ILE A O 1
ATOM 1975 N N . HIS A 1 245 ? -1.522 13.281 9.565 1.00 89.25 245 HIS A N 1
ATOM 1976 C CA . HIS A 1 245 ? -1.108 13.754 8.249 1.00 89.25 245 HIS A CA 1
ATOM 1977 C C . HIS A 1 245 ? -2.244 13.711 7.231 1.00 89.25 245 HIS A C 1
ATOM 1979 O O . HIS A 1 245 ? -2.274 14.519 6.309 1.00 89.25 245 HIS A O 1
ATOM 1985 N N . ALA A 1 246 ? -3.170 12.767 7.392 1.00 90.56 246 ALA A N 1
ATOM 1986 C CA . ALA A 1 246 ? -4.364 12.654 6.573 1.00 90.56 246 ALA A CA 1
ATOM 1987 C C . ALA A 1 246 ? -5.500 12.006 7.371 1.00 90.56 246 ALA A C 1
ATOM 1989 O O . ALA A 1 246 ? -5.263 11.159 8.236 1.00 90.56 246 ALA A O 1
ATOM 1990 N N . ALA A 1 247 ? -6.736 12.366 7.041 1.00 90.12 247 ALA A N 1
ATOM 1991 C CA . ALA A 1 247 ? -7.936 11.688 7.509 1.00 90.12 247 ALA A CA 1
ATOM 1992 C C . ALA A 1 247 ? -8.684 11.110 6.304 1.00 90.12 247 ALA A C 1
ATOM 1994 O O . ALA A 1 247 ? -8.818 11.767 5.275 1.00 90.12 247 ALA A O 1
ATOM 1995 N N . CYS A 1 248 ? -9.157 9.877 6.429 1.00 89.94 248 CYS A N 1
ATOM 1996 C CA . CYS A 1 248 ? -9.913 9.175 5.410 1.00 89.94 248 CYS A CA 1
ATOM 1997 C C . CYS A 1 248 ? -11.287 8.800 5.954 1.00 89.94 248 CYS A C 1
ATOM 1999 O O . CYS A 1 248 ? -11.403 8.146 6.994 1.00 89.94 248 CYS A O 1
ATOM 2001 N N . LEU A 1 249 ? -12.318 9.198 5.212 1.00 89.75 249 LEU A N 1
ATOM 2002 C CA . LEU A 1 249 ? -13.697 8.816 5.457 1.00 89.75 249 LEU A CA 1
ATOM 2003 C C . LEU A 1 249 ? -14.106 7.733 4.457 1.00 89.75 249 LEU A C 1
ATOM 2005 O O . LEU A 1 249 ? -14.231 7.988 3.261 1.00 89.75 249 LEU A O 1
ATOM 2009 N N . VAL A 1 250 ? -14.306 6.516 4.954 1.00 89.00 250 VAL A N 1
ATOM 2010 C CA . VAL A 1 250 ? -14.657 5.350 4.145 1.00 89.00 250 VAL A CA 1
ATOM 2011 C C . VAL A 1 250 ? -16.176 5.224 4.072 1.00 89.00 250 VAL A C 1
ATOM 2013 O O . VAL A 1 250 ? -16.852 5.077 5.095 1.00 89.00 250 VAL A O 1
ATOM 2016 N N . VAL A 1 251 ? -16.715 5.266 2.852 1.00 84.94 251 VAL A N 1
ATOM 2017 C CA . VAL A 1 251 ? -18.157 5.226 2.573 1.00 84.94 251 VAL A CA 1
ATOM 2018 C C . VAL A 1 251 ? -18.438 4.197 1.472 1.00 84.94 251 VAL A C 1
ATOM 2020 O O . VAL A 1 251 ? -17.761 4.222 0.444 1.00 84.94 251 VAL A O 1
ATOM 2023 N N . PRO A 1 252 ? -19.432 3.303 1.634 1.00 82.69 252 PRO A N 1
ATOM 2024 C CA . PRO A 1 252 ? -19.889 2.445 0.544 1.00 82.69 252 PRO A CA 1
ATOM 2025 C C . PRO A 1 252 ? -20.367 3.263 -0.663 1.00 82.69 252 PRO A C 1
ATOM 2027 O O . PRO A 1 252 ? -21.118 4.225 -0.499 1.00 82.69 252 PRO A O 1
ATOM 2030 N N . SER A 1 253 ? -20.031 2.822 -1.878 1.00 80.31 253 SER A N 1
ATOM 2031 C CA . SER A 1 253 ? -20.338 3.523 -3.139 1.00 80.31 253 SER A CA 1
ATOM 2032 C C . SER A 1 253 ? -21.827 3.800 -3.380 1.00 80.31 253 SER A C 1
ATOM 2034 O O . SER A 1 253 ? -22.171 4.745 -4.084 1.00 80.31 253 SER A O 1
ATOM 2036 N N . PHE A 1 254 ? -22.715 2.984 -2.807 1.00 74.56 254 PHE A N 1
ATOM 2037 C CA . PHE A 1 254 ? -24.172 3.108 -2.952 1.00 74.56 254 PHE A CA 1
ATOM 2038 C C . PHE A 1 254 ? -24.856 3.756 -1.743 1.00 74.56 254 PHE A C 1
ATOM 2040 O O . PHE A 1 254 ? -26.081 3.843 -1.700 1.00 74.56 254 PHE A O 1
ATOM 2047 N N . SER A 1 255 ? -24.086 4.201 -0.750 1.00 75.19 255 SER A N 1
ATOM 2048 C CA . SER A 1 255 ? -24.613 4.811 0.469 1.00 75.19 255 SER A CA 1
ATOM 2049 C C . SER A 1 255 ? -24.265 6.294 0.533 1.00 75.19 255 SER A C 1
ATOM 2051 O O . SER A 1 255 ? -23.240 6.735 0.015 1.00 75.19 255 SER A O 1
ATOM 2053 N N . ARG A 1 256 ? -25.128 7.077 1.179 1.00 73.31 256 ARG A N 1
ATOM 2054 C CA . ARG A 1 256 ? -24.845 8.474 1.513 1.00 73.31 256 ARG A CA 1
ATOM 2055 C C . ARG A 1 256 ? -24.639 8.576 3.012 1.00 73.31 256 ARG A C 1
ATOM 2057 O O . ARG A 1 256 ? -25.411 7.998 3.771 1.00 73.31 256 ARG A O 1
ATOM 2064 N N . LEU A 1 257 ? -23.640 9.350 3.416 1.00 78.12 257 LEU A N 1
ATOM 2065 C CA . LEU A 1 257 ? -23.454 9.694 4.820 1.00 78.12 257 LEU A CA 1
ATOM 2066 C C . LEU A 1 257 ? -24.642 10.506 5.334 1.00 78.12 257 LEU A C 1
ATOM 2068 O O . LEU A 1 257 ? -25.092 11.447 4.670 1.00 78.12 257 LEU A O 1
ATOM 2072 N N . THR A 1 258 ? -25.105 10.176 6.535 1.00 83.50 258 THR A N 1
ATOM 2073 C CA . THR A 1 258 ? -26.097 10.981 7.249 1.00 83.50 258 THR A CA 1
ATOM 2074 C C . THR A 1 258 ? -25.464 12.282 7.749 1.00 83.50 258 THR A C 1
ATOM 2076 O O . THR A 1 258 ? -24.246 12.381 7.918 1.00 83.50 258 THR A O 1
ATOM 2079 N N . ASN A 1 259 ? -26.285 13.303 8.016 1.00 85.38 259 ASN A N 1
ATOM 2080 C CA . ASN A 1 259 ? -25.790 14.555 8.606 1.00 85.38 259 ASN A CA 1
ATOM 2081 C C . ASN A 1 259 ? -25.135 14.322 9.979 1.00 85.38 259 ASN A C 1
ATOM 2083 O O . ASN A 1 259 ? -24.162 14.991 10.310 1.00 85.38 259 ASN A O 1
ATOM 2087 N N . GLU A 1 260 ? -25.627 13.345 10.746 1.00 82.69 260 GLU A N 1
ATOM 2088 C CA . GLU A 1 260 ? -25.032 12.949 12.026 1.00 82.69 260 GLU A CA 1
ATOM 2089 C C . GLU A 1 260 ? -23.625 12.367 11.831 1.00 82.69 260 GLU A C 1
ATOM 2091 O O . GLU A 1 260 ? -22.688 12.821 12.479 1.00 82.69 260 GLU A O 1
ATOM 2096 N N . GLN A 1 261 ? -23.435 11.445 10.880 1.00 82.94 261 GLN A N 1
ATOM 2097 C CA . GLN A 1 261 ? -22.118 10.866 10.582 1.00 82.94 261 GLN A CA 1
ATOM 2098 C C . GLN A 1 261 ? -21.110 11.914 10.092 1.00 82.94 261 GLN A C 1
ATOM 2100 O O . GLN A 1 261 ? -19.941 11.856 10.469 1.00 82.94 261 GLN A O 1
ATOM 2105 N N . LYS A 1 262 ? -21.553 12.885 9.278 1.00 85.31 262 LYS A N 1
ATOM 2106 C CA . LYS A 1 262 ? -20.708 14.012 8.848 1.00 85.31 262 LYS A CA 1
ATOM 2107 C C . LYS A 1 262 ? -20.273 14.869 10.034 1.00 85.31 262 LYS A C 1
ATOM 2109 O O . LYS A 1 262 ? -19.084 15.117 10.186 1.00 85.31 262 LYS A O 1
ATOM 2114 N N . CYS A 1 263 ? -21.214 15.236 10.904 1.00 84.81 263 CYS A N 1
ATOM 2115 C CA . CYS A 1 263 ? -20.922 16.007 12.110 1.00 84.81 263 CYS A CA 1
ATOM 2116 C C . CYS A 1 263 ? -19.957 15.259 13.046 1.00 84.81 263 CYS A C 1
ATOM 2118 O O . CYS A 1 263 ? -19.007 15.846 13.553 1.00 84.81 263 CYS A O 1
ATOM 2120 N N . ILE A 1 264 ? -20.146 13.948 13.237 1.00 85.31 264 ILE A N 1
ATOM 2121 C CA . ILE A 1 264 ? -19.226 13.119 14.028 1.00 85.31 264 ILE A CA 1
ATOM 2122 C C . ILE A 1 264 ? -17.825 13.123 13.406 1.00 85.31 264 ILE A C 1
ATOM 2124 O O . ILE A 1 264 ? -16.847 13.292 14.129 1.00 85.31 264 ILE A O 1
ATOM 2128 N N . PHE A 1 265 ? -17.715 12.962 12.085 1.00 86.06 265 PHE A N 1
ATOM 2129 C CA . PHE A 1 265 ? -16.428 13.001 11.393 1.00 86.06 265 PHE A CA 1
ATOM 2130 C C . PHE A 1 265 ? -15.727 14.356 11.556 1.00 86.06 265 PHE A C 1
ATOM 2132 O O . PHE A 1 265 ? -14.570 14.381 11.967 1.00 86.06 265 PHE A O 1
ATOM 2139 N N . GLU A 1 266 ? -16.426 15.465 11.308 1.00 85.31 266 GLU A N 1
ATOM 2140 C CA . GLU A 1 266 ? -15.897 16.824 11.494 1.00 85.31 266 GLU A CA 1
ATOM 2141 C C . GLU A 1 266 ? -15.430 17.049 12.937 1.00 85.31 266 GLU A C 1
ATOM 2143 O O . GLU A 1 266 ? -14.323 17.534 13.168 1.00 85.31 266 GLU A O 1
ATOM 2148 N N . ASN A 1 267 ? -16.209 16.598 13.924 1.00 85.31 267 ASN A N 1
ATOM 2149 C CA . ASN A 1 267 ? -15.819 16.703 15.326 1.00 85.31 267 ASN A CA 1
ATOM 2150 C C . ASN A 1 267 ? -14.572 15.870 15.644 1.00 85.31 267 ASN A C 1
ATOM 2152 O O . ASN A 1 267 ? -13.677 16.355 16.334 1.00 85.31 267 ASN A O 1
ATOM 2156 N N . ILE A 1 268 ? -14.479 14.640 15.130 1.00 86.50 268 ILE A N 1
ATOM 2157 C CA . ILE A 1 268 ? -13.295 13.796 15.314 1.00 86.50 268 ILE A CA 1
ATOM 2158 C C . ILE A 1 268 ? -12.069 14.475 14.707 1.00 86.50 268 ILE A C 1
ATOM 2160 O O . ILE A 1 268 ? -11.040 14.550 15.370 1.00 86.50 268 ILE A O 1
ATOM 2164 N N . VAL A 1 269 ? -12.170 14.983 13.475 1.00 84.62 269 VAL A N 1
ATOM 2165 C CA . VAL A 1 269 ? -11.061 15.670 12.801 1.00 84.62 269 VAL A CA 1
ATOM 2166 C C . VAL A 1 269 ? -10.648 16.920 13.584 1.00 84.62 269 VAL A C 1
ATOM 2168 O O . VAL A 1 269 ? -9.456 17.113 13.819 1.00 84.62 269 VAL A O 1
ATOM 2171 N N . SER A 1 270 ? -11.604 17.694 14.109 1.00 83.56 270 SER A N 1
ATOM 2172 C CA . SER A 1 270 ? -11.311 18.919 14.868 1.00 83.56 270 SER A CA 1
ATOM 2173 C C . SER A 1 270 ? -10.529 18.701 16.174 1.00 83.56 270 SER A C 1
ATOM 2175 O O . SER A 1 270 ? -9.812 19.602 16.615 1.00 83.56 270 SER A O 1
ATOM 2177 N N . ILE A 1 271 ? -10.568 17.497 16.769 1.00 80.38 271 ILE A N 1
ATOM 2178 C CA . ILE A 1 271 ? -9.689 17.132 17.903 1.00 80.38 271 ILE A CA 1
ATOM 2179 C C . ILE A 1 271 ? -8.215 17.286 17.517 1.00 80.38 271 ILE A C 1
ATOM 2181 O O . ILE A 1 271 ? -7.388 17.673 18.344 1.00 80.38 271 ILE A O 1
ATOM 2185 N N . PHE A 1 272 ? -7.900 17.012 16.254 1.00 74.38 272 PHE A N 1
ATOM 2186 C CA . PHE A 1 272 ? -6.551 17.040 15.708 1.00 74.38 272 PHE A CA 1
ATOM 2187 C C . PHE A 1 272 ? -6.220 18.362 14.995 1.00 74.38 272 PHE A C 1
ATOM 2189 O O . PHE A 1 272 ? -5.043 18.698 14.875 1.00 74.38 272 PHE A O 1
ATOM 2196 N N . GLU A 1 273 ? -7.224 19.154 14.592 1.00 66.19 273 GLU A N 1
ATOM 2197 C CA . GLU A 1 273 ? -7.063 20.462 13.922 1.00 66.19 273 GLU A CA 1
ATOM 2198 C C . GLU A 1 273 ? -6.468 21.570 14.798 1.00 66.19 273 GLU A C 1
ATOM 2200 O O . GLU A 1 273 ? -5.996 22.576 14.271 1.00 66.19 273 GLU A O 1
ATOM 2205 N N . LYS A 1 274 ? -6.338 21.370 16.117 1.00 54.19 274 LYS A N 1
ATOM 2206 C CA . LYS A 1 274 ? -5.410 22.190 16.926 1.00 54.19 274 LYS A CA 1
ATOM 2207 C C . LYS A 1 274 ? -3.940 22.066 16.468 1.00 54.19 274 LYS A C 1
ATOM 2209 O O . LYS A 1 274 ? -3.079 22.775 16.982 1.00 54.19 274 LYS A O 1
ATOM 2214 N N . THR A 1 275 ? -3.680 21.221 15.471 1.00 40.31 275 THR A N 1
ATOM 2215 C CA . THR A 1 275 ? -2.414 20.975 14.777 1.00 40.31 275 THR A CA 1
ATOM 2216 C C . THR A 1 275 ? -2.688 20.665 13.286 1.00 40.31 275 THR A C 1
ATOM 2218 O O . THR A 1 275 ? -2.618 19.521 12.866 1.00 40.31 275 THR A O 1
ATOM 2221 N N . SER A 1 276 ? -3.058 21.688 12.502 1.00 34.97 276 SER A N 1
ATOM 2222 C CA . SER A 1 276 ? -3.022 21.824 11.019 1.00 34.97 276 SER A CA 1
ATOM 2223 C C . SER A 1 276 ? -3.204 20.582 10.108 1.00 34.97 276 SER A C 1
ATOM 2225 O O . SER A 1 276 ? -2.272 19.793 9.975 1.00 34.97 276 SER A O 1
ATOM 2227 N N . ILE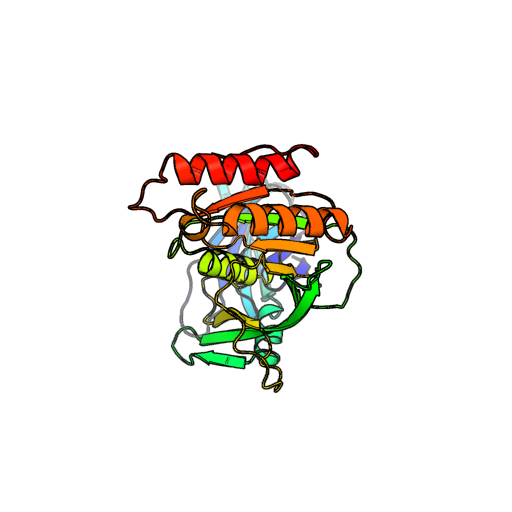 A 1 277 ? -4.304 20.494 9.327 1.00 45.03 277 ILE A N 1
ATOM 2228 C CA . ILE A 1 277 ? -4.453 19.553 8.181 1.00 45.03 277 ILE A CA 1
ATOM 2229 C C . ILE A 1 277 ? -5.232 20.175 7.002 1.00 45.03 277 ILE A C 1
ATOM 2231 O O . ILE A 1 277 ? -6.165 20.947 7.195 1.00 45.03 277 ILE A O 1
ATOM 2235 N N . ILE A 1 278 ? -4.843 19.789 5.779 1.00 34.16 278 ILE A N 1
ATOM 2236 C CA . ILE A 1 278 ? -5.546 19.997 4.501 1.00 34.16 278 ILE A CA 1
ATOM 2237 C C . ILE A 1 278 ? -6.517 18.826 4.274 1.00 34.16 278 ILE A C 1
ATOM 2239 O O . ILE A 1 278 ? -6.086 17.672 4.221 1.00 34.16 278 ILE A O 1
ATOM 2243 N N . SER A 1 279 ? -7.813 19.104 4.124 1.00 33.31 279 SER A N 1
ATOM 2244 C CA . SER A 1 279 ? -8.823 18.111 3.747 1.00 33.31 279 SER A CA 1
ATOM 2245 C C . SER A 1 279 ? -8.823 17.877 2.231 1.00 33.31 279 SER A C 1
ATOM 2247 O O . SER A 1 279 ? -8.784 18.820 1.445 1.00 33.31 279 SER A O 1
ATOM 2249 N N . PHE A 1 280 ? -8.885 16.613 1.811 1.00 35.41 280 PHE A N 1
ATOM 2250 C CA . PHE A 1 280 ? -9.286 16.249 0.453 1.00 35.41 280 PHE A CA 1
ATOM 2251 C C . PHE A 1 280 ? -10.698 15.665 0.537 1.00 35.41 280 PHE A C 1
ATOM 2253 O O . PHE A 1 280 ? -10.896 14.608 1.138 1.00 35.41 280 PHE A O 1
ATOM 2260 N N . LEU A 1 281 ? -11.662 16.404 -0.015 1.00 35.31 281 LEU A N 1
ATOM 2261 C CA . LEU A 1 281 ? -13.003 15.937 -0.371 1.00 35.31 281 LEU A CA 1
ATOM 2262 C C . LEU A 1 281 ? -13.048 15.668 -1.875 1.00 35.31 281 LEU A C 1
ATOM 2264 O O . LEU A 1 281 ? -12.422 16.459 -2.618 1.00 35.31 281 LEU A O 1
#

pLDDT: mean 82.74, std 14.32, range [33.31, 97.44]

Foldseek 3Di:
DDWPDFAQFKTKDADDDDPQFQKKKKWKDWDDPPDDDGTDIDIDRHRIDMDGRHHGQTKMKMWMWGQGPVRDTHTDDIDIDHHHHAVLVVQQVVFCFDDDDQATETEDAWEWFFFFPVSQAIETEDDDDDDDPAEAEEEEAEAPPLCSQVVVQVVVCLQSVPDPPDRYGYHYDYDPDPDPDDPDDPAFGWYKYWYQDDDRTPDPGIYIYIYGGHLVCLQPVHPRVVVSLVNLVRVCVVVPDPAHAYYDYRGPPPDDDDPRSVVSSVVSVVSRPVPDDDYDD

Organism: Mytilus edulis (NCBI:txid6550)

InterPro domains:
  IPR003961 Fibronectin type III [PF00041] (2-75)
  IPR003961 Fibronectin type III [PS50853] (1-86)
  IPR003961 Fibronectin type III [cd00063] (2-83)
  IPR013783 Immunoglobulin-like fold [G3DSA:2.60.40.10] (1-85)
  IPR027417 P-loop containing nucleoside triphosphate hydrolase [G3DSA:3.40.50.300] (134-279)
  IPR027417 P-loop containing nucleoside triphosphate hydrolase [SSF52540] (134-274)
  IPR036116 Fibronectin type III superfamily [SSF49265] (3-78)

Sequence (281 aa):
MEVQGITSSSISLSWKRREGAYTYSVKYREVDRGVQETFKVKNTLENQIILRNLKCNTLYEIKVYIEDTNGDESYLDKIEQETRESFAIQLTEKANKIIDEVISVYQLCVKGRQLGANKNIKVYEYFSEIYNSEERTLLVVGASGSGKSTMINAIVNFVADVSFTERFRFKIAEEKCQTRSSKGANRANVTCYRIRHHEGFRIGYNLNMIEVPELDDLSLKNGNYLYVIQQLIDLLGSGEIKFIHAACLVVPSFSRLTNEQKCIFENIVSIFEKTSIISFL